Protein AF-A0AA35RAI1-F1 (afdb_monomer_lite)

pLDDT: mean 86.88, std 13.5, range [44.34, 98.38]

Sequence (184 aa):
MRGGDIWFAASELLKSGGTAEYREYQLNEDLAAEDGLVCGGTMFFLIDPVYEPGEYLDFAKEIEDAYTGGSPVALASLIRGGSGSPATIGAKMFIRHDGSTVGSLGSPELDDSAMEEAFELMVHGKNKYVVTGSGAEYFVEAYTTPPQLVLCGGGHVSKSIAPLAKTLGFRVFVTDDRQEFAKR

Radius of gyration: 21.24 Å; chains: 1; bounding box: 58×36×56 Å

Secondary structure (DSSP, 8-state):
--THHHHHHHHHHHHHTPPPEEEEEE--HHHHHHHS-----EEEEEE----SGGGTHHHHHHHHHHHHTS--EEEEEEEEPPTT--PPTT-EEEEETTS-EEE-SSSHHHHHHHHHHHHHHHTTT-EEEEE-TTS-EEEEEEE-PPPEEEEE--SHHHHHHHHHHHHTT-EEEEE-SSTTTS--

Structure (mmCIF, N/CA/C/O backbone):
data_AF-A0AA35RAI1-F1
#
_entry.id   AF-A0AA35RAI1-F1
#
loop_
_atom_site.group_PDB
_atom_site.id
_atom_site.type_symbol
_atom_site.label_atom_id
_atom_site.label_alt_id
_atom_site.label_comp_id
_atom_site.label_asym_id
_atom_site.label_entity_id
_atom_site.label_seq_id
_atom_site.pdbx_PDB_ins_code
_atom_site.Cartn_x
_atom_site.Cartn_y
_atom_site.Cartn_z
_atom_site.occupancy
_atom_site.B_iso_or_equiv
_atom_site.auth_seq_id
_atom_site.auth_comp_id
_atom_site.auth_asym_id
_atom_site.auth_atom_id
_atom_site.pdbx_PDB_model_num
ATOM 1 N N . MET A 1 1 ? 25.353 9.060 9.085 1.00 48.47 1 MET A N 1
ATOM 2 C CA . MET A 1 1 ? 24.428 9.261 7.947 1.00 48.47 1 MET A CA 1
ATOM 3 C C . MET A 1 1 ? 23.850 10.670 8.016 1.00 48.47 1 MET A C 1
ATOM 5 O O . MET A 1 1 ? 23.022 10.937 8.877 1.00 48.47 1 MET A O 1
ATOM 9 N N . ARG A 1 2 ? 24.196 11.583 7.098 1.00 47.22 2 ARG A N 1
ATOM 10 C CA . ARG A 1 2 ? 23.321 12.752 6.914 1.00 47.22 2 ARG A CA 1
ATOM 11 C C . ARG A 1 2 ? 22.125 12.248 6.112 1.00 47.22 2 ARG A C 1
ATOM 13 O O . ARG A 1 2 ? 22.329 11.748 5.013 1.00 47.22 2 ARG A O 1
ATOM 20 N N . GLY A 1 3 ? 20.891 12.433 6.577 1.00 53.22 3 GLY A N 1
ATOM 21 C CA . GLY A 1 3 ? 19.685 12.225 5.751 1.00 53.22 3 GLY A CA 1
ATOM 22 C C . GLY A 1 3 ? 19.681 13.002 4.414 1.00 53.22 3 GLY A C 1
ATOM 23 O O . GLY A 1 3 ? 18.763 12.856 3.616 1.00 53.22 3 GLY A O 1
ATOM 24 N N . GLY A 1 4 ? 20.719 13.805 4.149 1.00 62.66 4 GLY A N 1
ATOM 25 C CA . GLY A 1 4 ? 20.958 14.531 2.912 1.00 62.66 4 GLY A CA 1
ATOM 26 C C . GLY A 1 4 ? 21.248 13.678 1.674 1.00 62.66 4 GLY A C 1
ATOM 27 O O . GLY A 1 4 ? 20.937 14.161 0.597 1.00 62.66 4 GLY A O 1
ATOM 28 N N . ASP A 1 5 ? 21.771 12.448 1.766 1.00 78.38 5 ASP A N 1
ATOM 29 C CA . ASP A 1 5 ? 22.158 11.692 0.551 1.00 78.38 5 ASP A CA 1
ATOM 30 C C . ASP A 1 5 ? 20.953 11.158 -0.239 1.00 78.38 5 ASP A C 1
ATOM 32 O O . ASP A 1 5 ? 20.896 11.307 -1.460 1.00 78.38 5 ASP A O 1
ATOM 36 N N . ILE A 1 6 ? 19.953 10.592 0.446 1.00 85.44 6 ILE A N 1
ATOM 37 C CA . ILE A 1 6 ? 18.698 10.161 -0.196 1.00 85.44 6 ILE A CA 1
ATOM 38 C C . ILE A 1 6 ? 17.902 11.376 -0.670 1.00 85.44 6 ILE A C 1
ATOM 40 O O . ILE A 1 6 ? 17.386 11.381 -1.785 1.00 85.44 6 ILE A O 1
ATOM 44 N N . TRP A 1 7 ? 17.855 12.439 0.141 1.00 86.06 7 TRP A N 1
ATOM 45 C CA . TRP A 1 7 ? 17.234 13.702 -0.254 1.00 86.06 7 TRP A CA 1
ATOM 46 C C . TRP A 1 7 ? 17.884 14.296 -1.508 1.00 86.06 7 TRP A C 1
ATOM 48 O O . TRP A 1 7 ? 17.183 14.768 -2.402 1.00 86.06 7 TRP A O 1
ATOM 58 N N . PHE A 1 8 ? 19.215 14.266 -1.594 1.00 87.56 8 PHE A N 1
ATOM 59 C CA . PHE A 1 8 ? 19.963 14.739 -2.752 1.00 87.56 8 PHE A CA 1
ATOM 60 C C . PHE A 1 8 ? 19.666 13.882 -3.981 1.00 87.56 8 PHE A C 1
ATOM 62 O O . PHE A 1 8 ? 19.342 14.436 -5.026 1.00 87.56 8 PHE A O 1
ATOM 69 N N . ALA A 1 9 ? 19.687 12.553 -3.843 1.00 87.81 9 ALA A N 1
ATOM 70 C CA . ALA A 1 9 ? 19.329 11.636 -4.922 1.00 87.81 9 ALA A CA 1
ATOM 71 C C . ALA A 1 9 ? 17.908 11.896 -5.448 1.00 87.81 9 ALA A C 1
ATOM 73 O O . ALA A 1 9 ? 17.730 12.087 -6.647 1.00 87.81 9 ALA A O 1
ATOM 74 N N . ALA A 1 10 ? 16.919 11.999 -4.556 1.00 91.50 10 ALA A N 1
ATOM 75 C CA . ALA A 1 10 ? 15.540 12.312 -4.925 1.00 91.50 10 ALA A CA 1
ATOM 76 C C . ALA A 1 10 ? 15.411 13.703 -5.572 1.00 91.50 10 ALA A C 1
ATOM 78 O O . ALA A 1 10 ? 14.728 13.860 -6.582 1.00 91.50 10 ALA A O 1
ATOM 79 N N . SER A 1 11 ? 16.105 14.711 -5.036 1.00 91.69 11 SER A N 1
ATOM 80 C CA . SER A 1 11 ? 16.093 16.075 -5.577 1.00 91.69 11 SER A CA 1
ATOM 81 C C . SER A 1 11 ? 16.711 16.155 -6.973 1.00 91.69 11 SER A C 1
ATOM 83 O O . SER A 1 11 ? 16.189 16.856 -7.836 1.00 91.69 11 SER A O 1
ATOM 85 N N . GLU A 1 12 ? 17.827 15.468 -7.207 1.00 91.81 12 GLU A N 1
ATOM 86 C CA . GLU A 1 12 ? 18.471 15.416 -8.521 1.00 91.81 12 GLU A CA 1
ATOM 87 C C . GLU A 1 12 ? 17.622 14.641 -9.532 1.00 91.81 12 GLU A C 1
ATOM 89 O O . GLU A 1 12 ? 17.508 15.070 -10.681 1.00 91.81 12 GLU A O 1
ATOM 94 N N . LEU A 1 13 ? 16.951 13.564 -9.109 1.00 92.06 13 LEU A N 1
ATOM 95 C CA . LEU A 1 13 ? 16.020 12.820 -9.959 1.00 92.06 13 LEU A CA 1
ATOM 96 C C . LEU A 1 13 ? 14.849 13.705 -10.416 1.00 92.06 13 LEU A C 1
ATOM 98 O O . LEU A 1 13 ? 14.536 13.773 -11.606 1.00 92.06 13 LEU A O 1
ATOM 102 N N . LEU A 1 14 ? 14.267 14.475 -9.491 1.00 92.38 14 LEU A N 1
ATOM 103 C CA . LEU A 1 14 ? 13.208 15.437 -9.808 1.00 92.38 14 LEU A CA 1
ATOM 104 C C . LEU A 1 14 ? 13.685 16.537 -10.769 1.00 92.38 14 LEU A C 1
ATOM 106 O O . LEU A 1 14 ? 12.972 16.874 -11.708 1.00 92.38 14 LEU A O 1
ATOM 110 N N . LYS A 1 15 ? 14.891 17.087 -10.579 1.00 92.31 15 LYS A N 1
ATOM 111 C CA . LYS A 1 15 ? 15.432 18.139 -11.465 1.00 92.31 15 LYS A CA 1
ATOM 112 C C . LYS A 1 15 ? 15.790 17.632 -12.858 1.00 92.31 15 LYS A C 1
ATOM 114 O O . LYS A 1 15 ? 15.670 18.382 -13.822 1.00 92.31 15 LYS A O 1
ATOM 119 N N . SER A 1 16 ? 16.301 16.408 -12.950 1.00 92.50 16 SER A N 1
ATOM 120 C CA . SER A 1 16 ? 16.774 15.828 -14.210 1.00 92.50 16 SER A CA 1
ATOM 121 C C . SER A 1 16 ? 15.651 15.244 -15.067 1.00 92.50 16 SER A C 1
ATOM 123 O O . SER A 1 16 ? 15.870 15.029 -16.257 1.00 92.50 16 SER A O 1
ATOM 125 N N . GLY A 1 17 ? 14.464 15.010 -14.494 1.00 90.12 17 GLY A N 1
ATOM 126 C CA . GLY A 1 17 ? 13.382 14.306 -15.189 1.00 90.12 17 GLY A CA 1
ATOM 127 C C . GLY A 1 17 ? 13.679 12.813 -15.374 1.00 90.12 17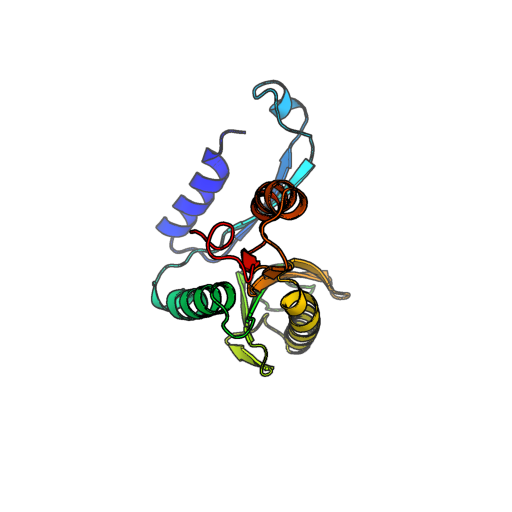 GLY A C 1
ATOM 128 O O . GLY A 1 17 ? 13.282 12.234 -16.383 1.00 90.12 17 GLY A O 1
ATOM 129 N N . GLY A 1 18 ? 14.460 12.223 -14.461 1.00 89.38 18 GLY A N 1
ATOM 130 C CA . GLY A 1 18 ? 14.829 10.809 -14.491 1.00 89.38 18 GLY A CA 1
ATOM 131 C C . GLY A 1 18 ? 13.661 9.852 -14.224 1.00 89.38 18 GLY A C 1
ATOM 132 O O . GLY A 1 18 ? 12.566 10.241 -13.841 1.00 89.38 18 GLY A O 1
ATOM 133 N N . THR A 1 19 ? 13.894 8.558 -14.416 1.00 89.94 19 THR A N 1
ATOM 134 C CA . THR A 1 19 ? 12.932 7.504 -14.050 1.00 89.94 19 THR A CA 1
ATOM 135 C C . THR A 1 19 ? 13.240 6.953 -12.663 1.00 89.94 19 THR A C 1
ATOM 137 O O . THR A 1 19 ? 14.312 7.216 -12.128 1.00 89.94 19 THR A O 1
ATOM 140 N N . ALA A 1 20 ? 12.339 6.155 -12.089 1.00 91.81 20 ALA A N 1
ATOM 141 C CA . ALA A 1 20 ? 12.564 5.544 -10.784 1.00 91.81 20 ALA A CA 1
ATOM 142 C C . ALA A 1 20 ? 13.906 4.790 -10.698 1.00 91.81 20 ALA A C 1
ATOM 144 O O . ALA A 1 20 ? 14.324 4.095 -11.630 1.00 91.81 20 ALA A O 1
ATOM 145 N N . GLU A 1 21 ? 14.567 4.914 -9.550 1.00 90.62 21 GLU A N 1
ATOM 146 C CA . GLU A 1 21 ? 15.861 4.296 -9.268 1.00 90.62 21 GLU A CA 1
ATOM 147 C C . GLU A 1 21 ? 15.791 3.451 -7.999 1.00 90.62 21 GLU A C 1
ATOM 149 O O . GLU A 1 21 ? 15.213 3.851 -6.989 1.00 90.62 21 GLU A O 1
ATOM 154 N N . TYR A 1 22 ? 16.462 2.303 -8.024 1.00 88.25 22 TYR A N 1
ATOM 155 C CA . TYR A 1 22 ? 16.696 1.489 -6.840 1.00 88.25 22 TYR A CA 1
ATOM 156 C C . TYR A 1 22 ? 18.129 1.670 -6.340 1.00 88.25 22 TYR A C 1
ATOM 158 O O . TYR A 1 22 ? 19.078 1.606 -7.125 1.00 88.25 22 TYR A O 1
ATOM 166 N N . ARG A 1 23 ? 18.301 1.853 -5.028 1.00 86.00 23 ARG A N 1
ATOM 167 C CA . ARG A 1 23 ? 19.612 2.002 -4.391 1.00 86.00 23 ARG A CA 1
ATOM 168 C C . ARG A 1 23 ? 19.742 1.148 -3.137 1.00 86.00 23 ARG A C 1
ATOM 170 O O . ARG A 1 23 ? 18.906 1.205 -2.236 1.00 86.00 23 ARG A O 1
ATOM 177 N N . GLU A 1 24 ? 20.842 0.410 -3.067 1.00 81.56 24 GLU A N 1
ATOM 178 C CA . GLU A 1 24 ? 21.280 -0.320 -1.879 1.00 81.56 24 GLU A CA 1
ATOM 179 C C . GLU A 1 24 ? 22.283 0.528 -1.092 1.00 81.56 24 GLU A C 1
ATOM 181 O O . GLU A 1 24 ? 23.218 1.090 -1.664 1.00 81.56 24 GLU A O 1
ATOM 186 N N . TYR A 1 25 ? 22.105 0.599 0.226 1.00 74.88 25 TYR A N 1
ATOM 187 C CA . TYR A 1 25 ? 23.012 1.293 1.131 1.00 74.88 25 TYR A CA 1
ATOM 188 C C . TYR A 1 25 ? 23.401 0.387 2.292 1.00 74.88 25 TYR A C 1
ATOM 190 O O . TYR A 1 25 ? 22.560 0.002 3.102 1.00 74.88 25 TYR A O 1
ATOM 198 N N . GLN A 1 26 ? 24.694 0.095 2.403 1.00 67.81 26 GLN A N 1
ATOM 199 C CA . GLN A 1 26 ? 25.260 -0.642 3.530 1.00 67.81 26 GLN A CA 1
ATOM 200 C C . GLN A 1 26 ? 25.718 0.342 4.608 1.00 67.81 26 GLN A C 1
ATOM 202 O O . GLN A 1 26 ? 26.573 1.199 4.369 1.00 67.81 26 GLN A O 1
ATOM 207 N N . LEU A 1 27 ? 25.130 0.243 5.800 1.00 65.00 27 LEU A N 1
ATOM 208 C CA . LEU A 1 27 ? 25.551 1.016 6.965 1.00 65.00 27 LEU A CA 1
ATOM 209 C C . LEU A 1 27 ? 26.749 0.306 7.610 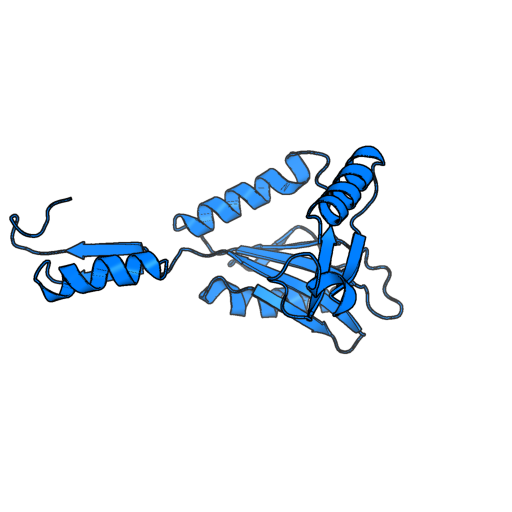1.00 65.00 27 LEU A C 1
ATOM 211 O O . LEU A 1 27 ? 26.580 -0.519 8.507 1.00 65.00 27 LEU A O 1
ATOM 215 N N . ASN A 1 28 ? 27.954 0.597 7.119 1.00 57.19 28 ASN A N 1
ATOM 216 C CA . ASN A 1 28 ? 29.199 0.048 7.669 1.00 57.19 28 ASN A CA 1
ATOM 217 C C . ASN A 1 28 ? 29.564 0.711 9.014 1.00 57.19 28 ASN A C 1
ATOM 219 O O . ASN A 1 28 ? 29.221 1.869 9.255 1.00 57.19 28 ASN A O 1
ATOM 223 N N . GLU A 1 29 ? 30.293 -0.008 9.876 1.00 53.38 29 GLU A N 1
ATOM 224 C CA . GLU A 1 29 ? 30.663 0.424 11.240 1.00 53.38 29 GLU A CA 1
ATOM 225 C C . GLU A 1 29 ? 31.422 1.766 11.289 1.00 53.38 29 GLU A C 1
ATOM 227 O O . GLU A 1 29 ? 31.227 2.543 12.224 1.00 53.38 29 GLU A O 1
ATOM 232 N N . ASP A 1 30 ? 32.188 2.108 10.247 1.00 54.69 30 ASP A N 1
ATOM 233 C CA . ASP A 1 30 ? 32.905 3.391 10.152 1.00 54.69 30 ASP A CA 1
ATOM 234 C C . ASP A 1 30 ? 31.962 4.615 10.087 1.00 54.69 30 ASP A C 1
ATOM 236 O O . ASP A 1 30 ? 32.340 5.714 10.484 1.00 54.69 30 ASP A O 1
ATOM 240 N N . LEU A 1 31 ? 30.706 4.436 9.648 1.00 49.25 31 LEU A N 1
ATOM 241 C CA . LEU A 1 31 ? 29.652 5.467 9.659 1.00 49.25 31 LEU A CA 1
ATOM 242 C C . LEU A 1 31 ? 28.868 5.516 10.982 1.00 49.25 31 LEU A C 1
ATOM 244 O O . LEU A 1 31 ? 28.179 6.503 11.248 1.00 49.25 31 LEU A O 1
ATOM 248 N N . ALA A 1 32 ? 28.941 4.462 11.800 1.00 48.00 32 ALA A N 1
ATOM 249 C CA . ALA A 1 32 ? 28.231 4.353 13.076 1.00 48.00 32 ALA A CA 1
ATOM 250 C C . ALA A 1 32 ? 28.953 5.094 14.217 1.00 48.00 32 ALA A C 1
ATOM 252 O O . ALA A 1 32 ? 28.314 5.502 15.189 1.00 48.00 32 ALA A O 1
ATOM 253 N N . ALA A 1 33 ? 30.266 5.308 14.080 1.00 48.31 33 ALA A N 1
ATOM 254 C CA . ALA A 1 33 ? 31.103 5.949 15.091 1.00 48.31 33 ALA A CA 1
ATOM 255 C C . ALA A 1 33 ? 30.875 7.470 15.236 1.00 48.31 33 ALA A C 1
ATOM 257 O O . ALA A 1 33 ? 31.146 8.011 16.306 1.00 48.31 33 ALA A O 1
ATOM 258 N N . GLU A 1 34 ? 30.355 8.157 14.209 1.00 52.78 34 GLU A N 1
ATOM 259 C CA . GLU A 1 34 ? 30.128 9.615 14.255 1.00 52.78 34 GLU A CA 1
ATOM 260 C C . GLU A 1 34 ? 28.707 10.022 14.698 1.00 52.78 34 GLU A C 1
ATOM 262 O O . GLU A 1 34 ? 28.558 11.056 15.344 1.00 52.78 34 GLU A O 1
ATOM 267 N N . ASP A 1 35 ? 27.674 9.209 14.423 1.00 52.66 35 ASP A N 1
ATOM 268 C CA . ASP A 1 35 ? 26.259 9.550 14.699 1.00 52.66 35 ASP A CA 1
ATOM 269 C C . ASP A 1 35 ? 25.619 8.749 15.855 1.00 52.66 35 ASP A C 1
ATOM 271 O O . ASP A 1 35 ? 24.446 8.938 16.179 1.00 52.66 35 ASP A O 1
ATOM 275 N N . GLY A 1 36 ? 26.371 7.849 16.499 1.00 44.34 36 GLY A N 1
ATOM 276 C CA . GLY A 1 36 ? 26.041 7.248 17.801 1.00 44.34 36 GLY A CA 1
ATOM 277 C C . GLY A 1 36 ? 24.784 6.367 17.899 1.00 44.34 36 GLY A C 1
ATOM 278 O O . GLY A 1 36 ? 24.501 5.879 18.991 1.00 44.34 36 GLY A O 1
ATOM 279 N N . LEU A 1 37 ? 2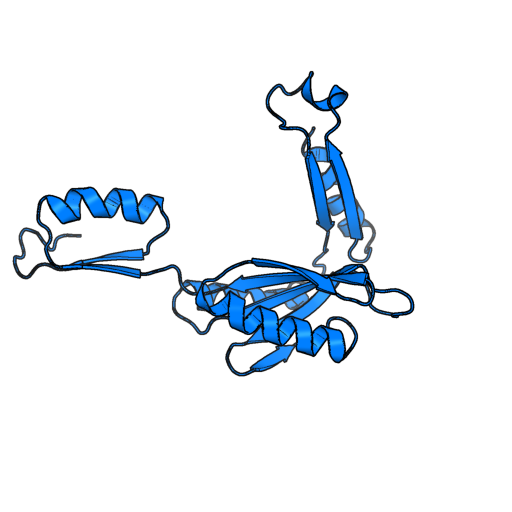4.013 6.158 16.822 1.00 48.41 37 LEU A N 1
ATOM 280 C CA . LEU A 1 37 ? 22.684 5.519 16.898 1.00 48.41 37 LEU A CA 1
ATOM 281 C C . LEU A 1 37 ? 22.305 4.618 15.710 1.00 48.41 37 LEU A C 1
ATOM 283 O O . LEU A 1 37 ? 21.130 4.299 15.536 1.00 48.41 37 LEU A O 1
ATOM 287 N N . VAL A 1 38 ? 23.253 4.176 14.886 1.00 52.12 38 VAL A N 1
ATOM 288 C CA . VAL A 1 38 ? 22.917 3.351 13.715 1.00 52.12 38 VAL A CA 1
ATOM 289 C C . VAL A 1 38 ? 23.246 1.886 13.994 1.00 52.12 38 VAL A C 1
ATOM 291 O O . VAL A 1 38 ? 24.417 1.524 14.084 1.00 52.12 38 VAL A O 1
ATOM 294 N N . CYS A 1 39 ? 22.227 1.027 14.134 1.00 53.22 39 CYS A N 1
ATOM 295 C CA . CYS A 1 39 ? 22.459 -0.415 14.088 1.00 53.22 39 CYS A CA 1
ATOM 296 C C . CYS A 1 39 ? 22.899 -0.784 12.662 1.00 53.22 39 CYS A C 1
ATOM 298 O O . CYS A 1 39 ? 22.185 -0.494 11.702 1.00 53.22 39 CYS A O 1
ATOM 300 N N . GLY A 1 40 ? 24.094 -1.362 12.515 1.00 56.12 40 GLY A N 1
ATOM 301 C CA . GLY A 1 40 ? 24.630 -1.783 11.220 1.00 56.12 40 GLY A CA 1
ATOM 302 C C . GLY A 1 40 ? 23.640 -2.684 10.479 1.00 56.12 40 GLY A C 1
ATOM 303 O O . GLY A 1 40 ? 23.142 -3.664 11.033 1.00 56.12 40 GLY A O 1
ATOM 304 N N . GLY A 1 41 ? 23.320 -2.322 9.241 1.00 70.38 41 GLY A N 1
ATOM 305 C CA . GLY A 1 41 ? 22.344 -3.013 8.407 1.00 70.38 41 GLY A CA 1
ATOM 306 C C . GLY A 1 41 ? 22.347 -2.475 6.979 1.00 70.38 41 GLY A C 1
ATOM 307 O O . GLY A 1 41 ? 22.843 -1.379 6.715 1.00 70.38 41 GLY A O 1
ATOM 308 N N . THR A 1 42 ? 21.798 -3.250 6.050 1.00 74.75 42 THR A N 1
ATOM 309 C CA . THR A 1 42 ? 21.594 -2.809 4.667 1.00 74.75 42 THR A CA 1
ATOM 310 C C . THR A 1 42 ? 20.187 -2.250 4.527 1.00 74.75 42 THR A C 1
ATOM 312 O O . THR A 1 42 ? 19.213 -2.914 4.881 1.00 74.75 42 THR A O 1
ATOM 315 N N . MET A 1 43 ? 20.077 -1.030 4.014 1.00 81.44 43 MET A N 1
ATOM 316 C CA . MET A 1 43 ? 18.807 -0.419 3.640 1.00 81.44 43 MET A CA 1
ATOM 317 C C . MET A 1 43 ? 18.671 -0.394 2.124 1.00 81.44 43 MET A C 1
ATOM 319 O O . MET A 1 43 ? 19.645 -0.198 1.397 1.00 81.44 43 MET A O 1
ATOM 323 N N . PHE A 1 44 ? 17.438 -0.540 1.662 1.00 84.31 44 PHE A N 1
ATOM 324 C CA . PHE A 1 44 ? 17.097 -0.528 0.251 1.00 84.31 44 PHE A CA 1
ATOM 325 C C . PHE A 1 44 ? 16.072 0.570 0.004 1.00 84.31 44 PHE A C 1
ATOM 327 O O . PHE A 1 44 ? 15.064 0.646 0.705 1.00 84.31 44 PHE A O 1
ATOM 334 N N . PHE A 1 45 ? 16.337 1.421 -0.980 1.00 89.06 45 PHE A N 1
ATOM 335 C CA . PHE A 1 45 ? 15.482 2.548 -1.322 1.00 89.06 45 PHE A CA 1
ATOM 336 C C . PHE A 1 45 ? 15.036 2.423 -2.770 1.00 89.06 45 PHE A C 1
ATOM 338 O O . PHE A 1 45 ? 15.871 2.375 -3.671 1.00 89.06 45 PHE A O 1
ATOM 345 N N . LEU A 1 46 ? 13.724 2.416 -2.985 1.00 91.50 46 LEU A N 1
ATOM 346 C CA . LEU A 1 46 ? 13.143 2.788 -4.266 1.00 91.50 46 LEU A CA 1
ATOM 347 C C . LEU A 1 46 ? 12.857 4.290 -4.216 1.00 91.50 46 LEU A C 1
ATOM 349 O O . LEU A 1 46 ? 12.112 4.752 -3.353 1.00 91.50 46 LEU A O 1
ATOM 353 N N . ILE A 1 47 ? 13.475 5.047 -5.115 1.00 92.88 47 ILE A N 1
ATOM 354 C CA . ILE A 1 47 ? 13.230 6.476 -5.292 1.00 92.88 47 ILE A CA 1
ATOM 355 C C . ILE A 1 47 ? 12.384 6.617 -6.547 1.00 92.88 47 ILE A C 1
ATOM 357 O O . ILE A 1 47 ? 12.870 6.384 -7.651 1.00 92.88 47 ILE A O 1
ATOM 361 N N . ASP A 1 48 ? 11.121 6.979 -6.357 1.00 91.88 48 ASP A N 1
ATOM 362 C CA . ASP A 1 48 ? 10.124 7.022 -7.420 1.00 91.88 48 ASP A CA 1
ATOM 363 C C . ASP A 1 48 ? 9.556 8.445 -7.560 1.00 91.88 48 ASP A C 1
ATOM 365 O O . ASP A 1 48 ? 8.872 8.920 -6.644 1.00 91.88 48 ASP A O 1
ATOM 369 N N . PRO A 1 49 ? 9.915 9.183 -8.626 1.00 91.56 49 PRO A N 1
ATOM 370 C CA . PRO A 1 49 ? 9.511 10.569 -8.793 1.00 91.56 49 PRO A CA 1
ATOM 371 C C . PRO A 1 49 ? 8.070 10.666 -9.307 1.00 91.56 49 PRO A C 1
ATOM 373 O O . PRO A 1 49 ? 7.689 9.999 -10.262 1.00 91.56 49 PRO A O 1
ATOM 376 N N . VAL A 1 50 ? 7.287 11.568 -8.713 1.00 90.88 50 VAL A N 1
ATOM 377 C CA . VAL A 1 50 ? 5.968 11.966 -9.227 1.00 90.88 50 VAL A CA 1
ATOM 378 C C . VAL A 1 50 ? 6.125 13.339 -9.869 1.00 90.88 50 VAL A C 1
ATOM 380 O O . VAL A 1 50 ? 6.432 14.308 -9.167 1.00 90.88 50 VAL A O 1
ATOM 383 N N . TYR A 1 51 ? 5.957 13.425 -11.189 1.00 90.12 51 TYR A N 1
ATOM 384 C CA . TYR A 1 51 ? 6.156 14.668 -11.939 1.00 90.12 51 TYR A CA 1
ATOM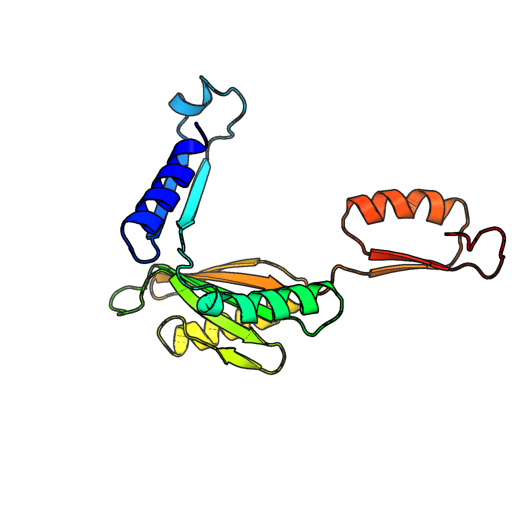 385 C C . TYR A 1 51 ? 4.858 15.446 -12.084 1.00 90.12 51 TYR A C 1
ATOM 387 O O . TYR A 1 51 ? 4.839 16.662 -11.891 1.00 90.12 51 TYR A O 1
ATOM 395 N N . GLU A 1 52 ? 3.769 14.739 -12.364 1.00 89.19 52 GLU A N 1
ATOM 396 C CA . GLU A 1 52 ? 2.449 15.322 -12.518 1.00 89.19 52 GLU A CA 1
ATOM 397 C C . GLU A 1 52 ? 1.522 14.799 -11.417 1.00 89.19 52 GLU A C 1
ATOM 399 O O . GLU A 1 52 ? 1.417 13.588 -11.215 1.00 89.19 52 GLU A O 1
ATOM 404 N N . PRO A 1 53 ? 0.775 15.670 -10.713 1.00 84.50 53 PRO A N 1
ATOM 405 C CA . PRO A 1 53 ? -0.115 15.224 -9.643 1.00 84.50 53 PRO A CA 1
ATOM 406 C C . PRO A 1 53 ? -1.104 14.139 -10.095 1.00 84.50 53 PRO A C 1
ATOM 408 O O . PRO A 1 53 ? -1.412 13.225 -9.334 1.00 84.50 53 PRO A O 1
ATOM 411 N N . GLY A 1 54 ? -1.574 14.206 -11.345 1.00 83.88 54 GLY A N 1
ATOM 412 C CA . GLY A 1 54 ? -2.503 13.226 -11.915 1.00 83.88 54 GLY A CA 1
ATOM 413 C C . GLY A 1 54 ? -1.974 11.787 -11.955 1.00 83.88 54 GLY A C 1
ATOM 414 O O . GLY A 1 54 ? -2.779 10.867 -11.999 1.00 83.88 54 GLY A O 1
ATOM 415 N N . GLU A 1 55 ? -0.658 11.574 -11.882 1.00 80.62 55 GLU A N 1
ATOM 416 C CA . GLU A 1 55 ? -0.047 10.236 -11.877 1.00 80.62 55 GLU A CA 1
ATOM 417 C C . GLU A 1 55 ? -0.315 9.467 -10.575 1.00 80.62 55 GLU A C 1
ATOM 419 O O . GLU A 1 55 ? -0.276 8.239 -10.563 1.00 80.62 55 GLU A O 1
ATOM 424 N N . TYR A 1 56 ? -0.590 10.182 -9.477 1.00 84.62 56 TYR A N 1
ATOM 425 C CA . TYR A 1 56 ? -0.707 9.588 -8.142 1.00 84.62 56 TYR A CA 1
ATOM 426 C C . TYR A 1 56 ? -1.964 10.012 -7.374 1.00 84.62 56 TYR A C 1
ATOM 428 O O . TYR A 1 56 ? -2.412 9.296 -6.479 1.00 84.62 56 TYR A O 1
ATOM 436 N N . LEU A 1 57 ? -2.558 11.164 -7.703 1.00 88.06 57 LEU A N 1
ATOM 437 C CA . LEU A 1 57 ? -3.675 11.738 -6.946 1.00 88.06 57 LEU A CA 1
ATOM 438 C C . LEU A 1 57 ? -4.885 10.807 -6.838 1.00 88.06 57 LEU A C 1
ATOM 440 O O . LEU A 1 57 ? -5.542 10.804 -5.798 1.00 88.06 57 LEU A O 1
ATOM 444 N N . ASP A 1 58 ? -5.193 10.037 -7.880 1.00 88.06 58 ASP A N 1
ATOM 445 C CA . ASP A 1 58 ? -6.341 9.128 -7.845 1.00 88.06 58 ASP A CA 1
ATOM 446 C C . ASP A 1 58 ? -6.082 7.937 -6.913 1.00 88.06 58 ASP A C 1
ATOM 448 O O . ASP A 1 58 ? -6.932 7.621 -6.082 1.00 88.06 58 ASP A O 1
ATOM 452 N N . PHE A 1 59 ? -4.870 7.370 -6.933 1.00 92.00 59 PHE A N 1
ATOM 453 C CA . PHE A 1 59 ? -4.468 6.339 -5.971 1.00 92.00 59 PHE A CA 1
ATOM 454 C C . PHE A 1 59 ? -4.465 6.880 -4.539 1.00 92.00 59 PHE A C 1
ATOM 456 O O . PHE A 1 59 ? -4.951 6.215 -3.630 1.00 92.00 59 PHE A O 1
ATOM 463 N N . ALA A 1 60 ? -3.973 8.105 -4.331 1.00 92.38 60 ALA A N 1
ATOM 464 C CA . ALA A 1 60 ? -3.926 8.732 -3.013 1.00 92.38 60 ALA A CA 1
ATOM 465 C C . ALA A 1 60 ? -5.320 8.890 -2.383 1.00 92.38 60 ALA A C 1
ATOM 467 O O . ALA A 1 60 ? -5.474 8.628 -1.191 1.00 92.38 60 ALA A O 1
ATOM 468 N N . LYS A 1 61 ? -6.333 9.272 -3.174 1.00 94.62 61 LYS A N 1
ATOM 469 C CA . LYS A 1 61 ? -7.725 9.371 -2.701 1.00 94.62 61 LYS A CA 1
ATOM 470 C C . LYS A 1 61 ? -8.275 8.015 -2.279 1.00 94.62 61 LYS A C 1
ATOM 472 O O . LYS A 1 61 ? -8.839 7.900 -1.201 1.00 94.62 61 LYS A O 1
ATOM 477 N N . GLU A 1 62 ? -8.074 6.983 -3.093 1.00 96.12 62 GLU A N 1
ATOM 478 C CA . GLU A 1 62 ? -8.554 5.636 -2.766 1.00 96.12 62 GLU A CA 1
ATOM 479 C C . GLU A 1 62 ? -7.839 5.045 -1.539 1.00 96.12 62 GLU A C 1
ATOM 481 O O . GLU A 1 62 ? -8.455 4.360 -0.723 1.00 96.12 62 GLU A O 1
ATOM 486 N N . ILE A 1 63 ? -6.551 5.354 -1.359 1.00 96.00 63 ILE A N 1
ATOM 487 C CA . ILE A 1 63 ? -5.792 4.999 -0.153 1.00 96.00 63 ILE A CA 1
ATOM 488 C C . ILE A 1 63 ? -6.355 5.726 1.082 1.00 96.00 63 ILE A C 1
ATOM 490 O O . ILE A 1 63 ? -6.524 5.111 2.137 1.00 96.00 63 ILE A O 1
ATOM 494 N N . GLU A 1 64 ? -6.673 7.019 0.972 1.00 95.50 64 GLU A N 1
ATOM 495 C CA . GLU A 1 64 ? -7.321 7.783 2.048 1.00 95.50 64 GLU A CA 1
ATOM 496 C C . GLU A 1 64 ? -8.703 7.205 2.397 1.00 95.50 64 GLU A C 1
ATOM 498 O O . GLU A 1 64 ? -9.025 7.008 3.576 1.00 95.50 64 GLU A O 1
ATOM 503 N N . ASP A 1 65 ? -9.493 6.850 1.383 1.00 95.81 65 ASP A N 1
ATOM 504 C CA . ASP A 1 65 ? -10.789 6.198 1.555 1.00 95.81 65 ASP A CA 1
ATOM 505 C C . ASP A 1 65 ? -10.634 4.865 2.300 1.00 95.81 65 ASP A C 1
ATOM 507 O O . ASP A 1 65 ? -11.337 4.626 3.286 1.00 95.81 65 ASP A O 1
ATOM 511 N N . ALA A 1 66 ? -9.664 4.024 1.925 1.00 95.75 66 ALA A N 1
ATOM 512 C CA . ALA A 1 66 ? -9.386 2.761 2.612 1.00 95.75 66 ALA A CA 1
ATOM 513 C C . ALA A 1 66 ? -9.097 2.964 4.112 1.00 95.75 66 ALA A C 1
ATOM 515 O O . ALA A 1 66 ? -9.625 2.230 4.956 1.00 95.75 66 ALA A O 1
ATOM 516 N N . TYR A 1 67 ? -8.336 4.000 4.482 1.00 93.38 67 TYR A N 1
ATOM 517 C CA . TYR A 1 67 ? -8.052 4.317 5.887 1.00 93.38 67 TYR A CA 1
ATOM 518 C C . TYR A 1 67 ? -9.274 4.797 6.679 1.00 93.38 67 TYR A C 1
ATOM 520 O O . TYR A 1 67 ? -9.322 4.638 7.905 1.00 93.38 67 TYR A O 1
ATOM 528 N N . THR A 1 68 ? -10.272 5.378 6.015 1.00 92.19 68 THR A N 1
ATOM 529 C CA . THR A 1 68 ? -11.454 5.951 6.677 1.00 92.19 68 THR A CA 1
ATOM 530 C C . THR A 1 68 ? -12.649 4.997 6.764 1.00 92.19 68 THR A C 1
ATOM 532 O O . THR A 1 68 ? -13.614 5.304 7.474 1.00 92.19 68 THR A O 1
ATOM 535 N N . GLY A 1 69 ? -12.561 3.807 6.163 1.00 90.12 69 GLY A N 1
ATOM 536 C CA . GLY A 1 69 ? -13.627 2.794 6.161 1.00 90.12 69 GLY A CA 1
ATOM 537 C C . GLY A 1 69 ? -14.018 2.285 4.773 1.00 90.12 69 GLY A C 1
ATOM 538 O O . GLY A 1 69 ? -14.963 1.506 4.665 1.00 90.12 69 GLY A O 1
ATOM 539 N N . GLY A 1 70 ? -13.354 2.767 3.722 1.00 94.31 70 GLY A N 1
ATOM 540 C CA . GLY A 1 70 ? -13.540 2.333 2.344 1.00 94.31 70 GLY A CA 1
ATOM 541 C C . GLY A 1 70 ? -13.000 0.929 2.074 1.00 94.31 70 GLY A C 1
ATOM 542 O O . GLY A 1 70 ? -12.474 0.248 2.956 1.00 94.31 70 GLY A O 1
ATOM 543 N N . SER A 1 71 ? -13.150 0.492 0.823 1.00 95.88 71 SER A N 1
ATOM 544 C CA . SER A 1 71 ? -12.619 -0.804 0.389 1.00 95.88 71 SER A CA 1
ATOM 545 C C . SER A 1 71 ? -11.088 -0.804 0.447 1.00 95.88 71 SER A C 1
ATOM 547 O O . SER A 1 71 ? -10.485 0.209 0.093 1.00 95.88 71 SER A O 1
ATOM 549 N N . PRO A 1 72 ? -10.446 -1.911 0.859 1.00 97.38 72 PRO A N 1
ATOM 550 C CA . PRO A 1 72 ? -8.996 -1.989 0.869 1.00 97.38 72 PRO A CA 1
ATOM 551 C C . PRO A 1 72 ? -8.430 -1.960 -0.554 1.00 97.38 72 PRO A C 1
ATOM 553 O O . PRO A 1 72 ? -9.058 -2.419 -1.514 1.00 97.38 72 PRO A O 1
ATOM 556 N N . VAL A 1 73 ? -7.221 -1.428 -0.666 1.00 98.19 73 VAL A N 1
ATOM 557 C CA . VAL A 1 73 ? -6.468 -1.306 -1.918 1.00 98.19 73 VAL A CA 1
ATOM 558 C C . VAL A 1 73 ? -5.008 -1.656 -1.668 1.00 98.19 73 VAL A C 1
ATOM 560 O O . VAL A 1 73 ? -4.556 -1.695 -0.525 1.00 98.19 73 VAL A O 1
ATOM 563 N N . ALA A 1 74 ? -4.255 -1.926 -2.724 1.00 98.38 74 ALA A N 1
ATOM 564 C CA . ALA A 1 74 ? -2.840 -2.223 -2.633 1.00 98.38 74 ALA A CA 1
ATOM 565 C C . ALA A 1 74 ? -2.090 -1.620 -3.814 1.00 98.38 74 ALA A C 1
ATOM 567 O O . ALA A 1 74 ? -2.624 -1.501 -4.916 1.00 98.38 74 ALA A O 1
ATOM 568 N N . LEU A 1 75 ? -0.836 -1.263 -3.577 1.00 97.50 75 LEU A N 1
ATOM 569 C CA . LEU A 1 75 ? 0.084 -0.785 -4.590 1.00 97.50 75 LEU A CA 1
ATOM 570 C C . LEU A 1 75 ? 1.281 -1.727 -4.638 1.00 97.50 75 LEU A C 1
ATOM 572 O O . LEU A 1 75 ? 2.033 -1.839 -3.671 1.00 97.50 75 LEU A O 1
ATOM 576 N N . ALA A 1 76 ? 1.461 -2.398 -5.769 1.00 97.44 76 ALA A N 1
ATOM 577 C CA . ALA A 1 76 ? 2.676 -3.133 -6.065 1.00 97.44 76 ALA A CA 1
ATOM 578 C C . ALA A 1 76 ? 3.622 -2.242 -6.879 1.00 97.44 76 ALA A C 1
ATOM 580 O O . ALA A 1 76 ? 3.197 -1.608 -7.844 1.00 97.44 76 ALA A O 1
ATOM 581 N N . SER A 1 77 ? 4.895 -2.187 -6.495 1.00 95.62 77 SER A N 1
ATOM 582 C CA . SER A 1 77 ? 5.950 -1.456 -7.203 1.00 95.62 77 SER A CA 1
ATOM 583 C C . SER A 1 77 ? 7.117 -2.386 -7.517 1.00 95.62 77 SER A C 1
ATOM 585 O O . SER A 1 77 ? 7.651 -3.049 -6.623 1.00 95.62 77 SER A O 1
ATOM 587 N N . LEU A 1 78 ? 7.535 -2.427 -8.780 1.00 95.12 78 LEU A N 1
ATOM 588 C CA . LEU A 1 78 ? 8.686 -3.210 -9.206 1.00 95.12 78 LEU A CA 1
ATOM 589 C C . LEU A 1 78 ? 9.977 -2.567 -8.692 1.00 95.12 78 LEU A C 1
ATOM 591 O O . LEU A 1 78 ? 10.290 -1.420 -9.015 1.00 95.12 78 LEU A O 1
ATOM 595 N N . ILE A 1 79 ? 10.747 -3.331 -7.926 1.00 93.06 79 ILE A N 1
ATOM 596 C CA . ILE A 1 79 ? 12.035 -2.908 -7.371 1.00 93.06 79 ILE A CA 1
ATOM 597 C C . ILE A 1 79 ? 13.168 -3.255 -8.338 1.00 93.06 79 ILE A C 1
ATOM 599 O O . ILE A 1 79 ? 14.058 -2.442 -8.589 1.00 93.06 79 ILE A O 1
ATOM 603 N N . ARG A 1 80 ? 13.120 -4.462 -8.910 1.00 89.00 80 ARG A N 1
ATOM 604 C CA . ARG A 1 80 ? 14.114 -4.964 -9.859 1.00 89.00 80 ARG A CA 1
ATOM 605 C C . ARG A 1 80 ? 13.466 -5.947 -10.831 1.00 89.00 80 ARG A C 1
ATOM 607 O O . ARG A 1 80 ? 12.755 -6.859 -10.421 1.00 89.00 80 ARG A O 1
ATOM 614 N N . GLY A 1 81 ? 13.739 -5.784 -12.124 1.00 85.06 81 GLY A N 1
ATOM 615 C CA . GLY A 1 81 ? 13.327 -6.751 -13.144 1.00 85.06 81 GLY A CA 1
ATOM 616 C C . GLY A 1 81 ? 14.127 -8.056 -13.061 1.00 85.06 81 GLY A C 1
ATOM 617 O O . GLY A 1 81 ? 15.319 -8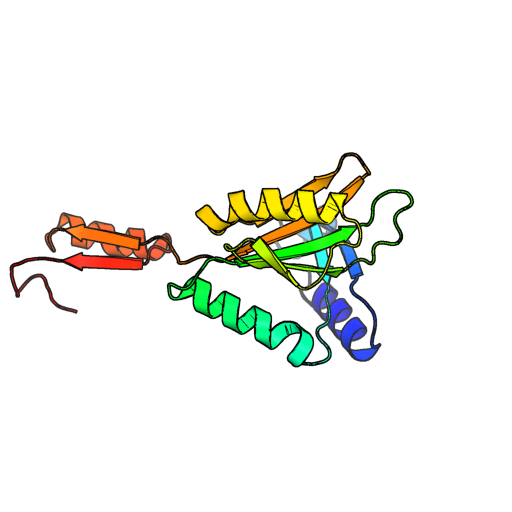.043 -12.755 1.00 85.06 81 GLY A O 1
ATOM 618 N N . GLY A 1 82 ? 13.477 -9.184 -13.351 1.00 78.12 82 GLY A N 1
ATOM 619 C CA . GLY A 1 82 ? 14.132 -10.494 -13.435 1.00 78.12 82 GLY A CA 1
ATOM 620 C C . GLY A 1 82 ? 15.004 -10.643 -14.685 1.00 78.12 82 GLY A C 1
ATOM 621 O O . GLY A 1 82 ? 14.943 -9.836 -15.618 1.00 78.12 82 GLY A O 1
ATOM 622 N N . SER A 1 83 ? 15.812 -11.705 -14.735 1.00 68.00 83 SER A N 1
ATOM 623 C CA . SER A 1 83 ? 16.723 -11.951 -15.859 1.00 68.00 83 SER A CA 1
ATOM 624 C C . SER A 1 83 ? 15.964 -12.076 -17.188 1.00 68.00 83 SER A C 1
ATOM 626 O O . SER A 1 83 ? 15.179 -13.004 -17.365 1.00 68.00 83 SER A O 1
ATOM 628 N N . GLY A 1 84 ? 16.223 -11.161 -18.129 1.00 63.72 84 GLY A N 1
ATOM 629 C CA . GLY A 1 84 ? 15.626 -11.181 -19.471 1.00 63.72 84 GLY A CA 1
ATOM 630 C C . GLY A 1 84 ? 14.244 -10.526 -19.594 1.00 63.72 84 GLY A C 1
ATOM 631 O O . GLY A 1 84 ? 13.645 -10.618 -20.663 1.00 63.72 84 GLY A O 1
ATOM 632 N N . SER A 1 85 ? 13.743 -9.858 -18.549 1.00 64.44 85 SER A N 1
ATOM 633 C CA . SER A 1 85 ? 12.485 -9.105 -18.608 1.00 64.44 85 SER A CA 1
ATOM 634 C C . SER A 1 85 ? 12.721 -7.638 -19.009 1.00 64.44 85 SER A C 1
ATOM 636 O O . SER A 1 85 ? 13.644 -7.015 -18.481 1.00 64.44 85 SER A O 1
ATOM 638 N N . PRO A 1 86 ? 11.895 -7.046 -19.897 1.00 65.31 86 PRO A N 1
ATOM 639 C CA . PRO A 1 86 ? 11.933 -5.615 -20.213 1.00 65.31 86 PRO A CA 1
ATOM 640 C C . PRO A 1 86 ? 11.299 -4.734 -19.117 1.00 65.31 86 PRO A C 1
ATOM 642 O O . PRO A 1 86 ? 11.089 -3.541 -19.335 1.00 65.31 86 PRO A O 1
ATOM 645 N N . ALA A 1 87 ? 10.943 -5.308 -17.963 1.00 73.12 87 ALA A N 1
ATOM 646 C CA . ALA A 1 87 ? 10.233 -4.607 -16.905 1.00 73.12 87 ALA A CA 1
ATOM 647 C C . ALA A 1 87 ? 11.044 -3.420 -16.349 1.00 73.12 87 ALA A C 1
ATOM 649 O O . ALA A 1 87 ? 12.226 -3.534 -16.020 1.00 73.12 87 ALA A O 1
ATOM 650 N N . THR A 1 88 ? 10.393 -2.259 -16.273 1.00 82.81 88 THR A N 1
ATOM 651 C CA . THR A 1 88 ? 11.008 -0.992 -15.859 1.00 82.81 88 THR A CA 1
ATOM 652 C C . THR A 1 88 ? 10.933 -0.849 -14.342 1.00 82.81 88 THR A C 1
ATOM 654 O O . THR A 1 88 ? 9.863 -1.013 -13.763 1.00 82.81 88 THR A O 1
ATOM 657 N N . ILE A 1 89 ? 12.057 -0.545 -13.687 1.00 90.62 89 ILE A N 1
ATOM 658 C CA . ILE A 1 89 ? 12.075 -0.223 -12.250 1.00 90.62 89 ILE A CA 1
ATOM 659 C C . ILE A 1 89 ? 11.072 0.904 -11.979 1.00 90.62 89 ILE A C 1
ATOM 661 O O . ILE A 1 89 ? 10.980 1.849 -12.760 1.00 90.62 89 ILE A O 1
ATOM 665 N N . GLY A 1 90 ? 10.304 0.782 -10.897 1.00 90.19 90 GLY A N 1
ATOM 666 C CA . GLY A 1 90 ? 9.223 1.711 -10.571 1.00 90.19 90 GLY A CA 1
ATOM 667 C C . GLY A 1 90 ? 7.932 1.481 -11.353 1.00 90.19 90 GLY A C 1
ATOM 668 O O . GLY A 1 90 ? 6.986 2.233 -11.159 1.00 90.19 90 GLY A O 1
ATOM 669 N N . ALA A 1 91 ? 7.835 0.446 -12.199 1.00 93.06 91 ALA A N 1
ATOM 670 C CA . ALA A 1 91 ? 6.544 0.021 -12.732 1.00 93.06 91 ALA A CA 1
ATOM 671 C C . ALA A 1 91 ? 5.580 -0.283 -11.575 1.00 93.06 91 ALA A C 1
ATOM 673 O O . ALA A 1 91 ? 5.954 -0.955 -10.609 1.00 93.06 91 ALA A O 1
ATOM 674 N N . LYS A 1 92 ? 4.353 0.236 -11.666 1.00 94.00 92 LYS A N 1
ATOM 675 C CA . LYS A 1 92 ? 3.348 0.138 -10.607 1.00 94.00 92 LYS A CA 1
ATOM 676 C C . LYS A 1 92 ? 2.110 -0.588 -11.085 1.00 94.00 92 LYS A C 1
ATOM 678 O O . LYS A 1 92 ? 1.659 -0.392 -12.213 1.00 94.00 92 LYS A O 1
ATOM 683 N N . MET A 1 93 ? 1.525 -1.347 -10.174 1.00 96.25 93 MET A N 1
ATOM 684 C CA . MET A 1 93 ? 0.217 -1.956 -10.331 1.00 96.25 93 MET A CA 1
ATOM 685 C C . MET A 1 93 ? -0.620 -1.629 -9.096 1.00 96.25 93 MET A C 1
ATOM 687 O O . MET A 1 93 ? -0.316 -2.063 -7.985 1.00 96.25 93 MET A O 1
ATOM 691 N N . PHE A 1 94 ? -1.659 -0.826 -9.290 1.00 97.75 94 PHE A N 1
ATOM 692 C CA . PHE A 1 94 ? -2.664 -0.537 -8.278 1.00 97.75 94 PHE A CA 1
ATOM 693 C C . PHE A 1 94 ? -3.757 -1.602 -8.347 1.00 97.75 94 PHE A C 1
ATOM 695 O O . PHE A 1 94 ? -4.268 -1.892 -9.429 1.00 97.75 94 PHE A O 1
ATOM 702 N N . ILE A 1 95 ? -4.100 -2.192 -7.208 1.00 98.38 95 ILE A N 1
ATOM 703 C CA . ILE A 1 95 ? -4.960 -3.371 -7.096 1.00 98.38 95 ILE A CA 1
ATOM 704 C C . ILE A 1 95 ? -6.083 -3.041 -6.116 1.00 98.38 95 ILE A C 1
ATOM 706 O O . ILE A 1 95 ? -5.830 -2.616 -4.987 1.00 98.38 95 ILE A O 1
ATOM 710 N N . ARG A 1 96 ? -7.331 -3.243 -6.534 1.00 97.81 96 ARG A N 1
ATOM 711 C CA . ARG A 1 96 ? -8.521 -3.031 -5.701 1.00 97.81 96 ARG A CA 1
ATOM 712 C C . ARG A 1 96 ? -9.078 -4.359 -5.204 1.00 97.81 96 ARG A C 1
ATOM 714 O O . ARG A 1 96 ? -8.898 -5.394 -5.841 1.00 97.81 96 ARG A O 1
ATOM 721 N N . HIS A 1 97 ? -9.811 -4.329 -4.090 1.00 96.12 97 HIS A N 1
ATOM 722 C CA . HIS A 1 97 ? -10.407 -5.541 -3.510 1.00 96.12 97 HIS A CA 1
ATOM 723 C C . HIS A 1 97 ? -11.391 -6.280 -4.443 1.00 96.12 97 HIS A C 1
ATOM 725 O O . HIS A 1 97 ? -11.661 -7.458 -4.232 1.00 96.12 97 HIS A O 1
ATOM 731 N N . ASP A 1 98 ? -11.960 -5.598 -5.442 1.00 96.00 98 ASP A N 1
ATOM 732 C CA . ASP A 1 98 ? -12.887 -6.193 -6.413 1.00 96.00 98 ASP A CA 1
ATOM 733 C C . ASP A 1 98 ? -12.157 -6.924 -7.553 1.00 96.00 98 ASP A C 1
ATOM 735 O O . ASP A 1 98 ? -12.791 -7.491 -8.443 1.00 96.00 98 ASP A O 1
ATOM 739 N N . GLY A 1 99 ? -10.822 -6.914 -7.519 1.00 95.62 99 GLY A N 1
ATOM 740 C CA . GLY A 1 99 ? -9.946 -7.497 -8.522 1.00 95.62 99 GLY A CA 1
ATOM 741 C C . GLY A 1 99 ? -9.661 -6.584 -9.713 1.00 95.62 99 GLY A C 1
ATOM 742 O O . GLY A 1 99 ? -8.925 -6.987 -10.609 1.00 95.62 99 GLY A O 1
ATOM 743 N N . SER A 1 100 ? -10.201 -5.363 -9.751 1.00 97.06 100 SER A N 1
ATOM 744 C CA . SER A 1 100 ? -9.827 -4.392 -10.778 1.00 97.06 100 SER A CA 1
ATOM 745 C C . SER A 1 100 ? -8.433 -3.817 -10.519 1.00 97.06 100 SER A C 1
ATOM 747 O O . SER A 1 100 ? -8.020 -3.605 -9.375 1.00 97.06 100 SER A O 1
ATOM 749 N N . THR A 1 101 ? -7.697 -3.554 -11.600 1.00 97.19 101 THR A N 1
ATOM 750 C CA . THR A 1 101 ? -6.294 -3.135 -11.537 1.00 97.19 101 THR A CA 1
ATOM 751 C C . THR A 1 101 ? -6.014 -1.958 -12.470 1.00 97.19 101 THR A C 1
ATOM 753 O O . THR A 1 101 ? -6.727 -1.729 -13.450 1.00 97.19 101 THR A O 1
ATOM 756 N N . VAL A 1 102 ? -4.991 -1.167 -12.144 1.00 96.06 102 VAL A N 1
ATOM 757 C CA . VAL A 1 102 ? -4.460 -0.087 -12.990 1.00 96.06 102 VAL A CA 1
ATOM 758 C C . VAL A 1 102 ? -2.940 -0.191 -13.010 1.00 96.06 102 VAL A C 1
ATOM 760 O O . VAL A 1 102 ? -2.313 -0.243 -11.956 1.00 96.06 102 VAL A O 1
ATOM 763 N N . GLY A 1 103 ? -2.347 -0.178 -14.202 1.00 94.19 103 GLY A N 1
ATOM 764 C CA . GLY A 1 103 ? -0.912 -0.405 -14.372 1.00 94.19 103 GLY A CA 1
ATOM 765 C C . GLY A 1 103 ? -0.552 -1.894 -14.410 1.00 94.19 103 GLY A C 1
ATOM 766 O O . GLY A 1 103 ? -1.426 -2.749 -14.525 1.00 94.19 103 GLY A O 1
ATOM 767 N N . SER A 1 104 ? 0.745 -2.183 -14.385 1.00 95.19 104 SER A N 1
ATOM 768 C CA . SER A 1 104 ? 1.324 -3.527 -14.491 1.00 95.19 104 SER A CA 1
ATOM 769 C C . SER A 1 104 ? 2.773 -3.481 -14.005 1.00 95.19 104 SER A C 1
ATOM 771 O O . SER A 1 104 ? 3.450 -2.462 -14.156 1.00 95.19 104 SER A O 1
ATOM 773 N N . LEU A 1 105 ? 3.267 -4.588 -13.456 1.00 94.50 105 LEU A N 1
ATOM 774 C CA . LEU A 1 105 ? 4.677 -4.809 -13.133 1.00 94.50 105 LEU A CA 1
ATOM 775 C C . LEU A 1 105 ? 5.511 -5.216 -14.359 1.00 94.50 105 LEU A C 1
ATOM 777 O O . LEU A 1 105 ? 6.733 -5.333 -14.263 1.00 94.50 105 LEU A O 1
ATOM 781 N N . GLY A 1 106 ? 4.875 -5.402 -15.518 1.00 92.25 106 GLY A N 1
ATOM 782 C CA . GLY A 1 106 ? 5.533 -5.612 -16.807 1.00 92.25 106 GLY A CA 1
ATOM 783 C C . GLY A 1 106 ? 5.443 -7.034 -17.362 1.00 92.25 106 GLY A C 1
ATOM 784 O O . GLY A 1 106 ? 5.905 -7.258 -18.481 1.00 92.25 106 GLY A O 1
ATOM 785 N N . SER A 1 107 ? 4.850 -7.988 -16.638 1.00 91.62 107 SER A N 1
ATOM 786 C CA . SER A 1 107 ? 4.478 -9.295 -17.195 1.00 91.62 107 SER A CA 1
ATOM 787 C C . SER A 1 107 ? 3.246 -9.878 -16.492 1.00 91.62 107 SER A C 1
ATOM 789 O O . SER A 1 107 ? 3.064 -9.617 -15.302 1.00 91.62 107 SER A O 1
ATOM 791 N N . PRO A 1 108 ? 2.428 -10.697 -17.184 1.00 92.88 108 PRO A N 1
ATOM 792 C CA . PRO A 1 108 ? 1.255 -11.329 -16.579 1.00 92.88 108 PRO A CA 1
ATOM 793 C C . PRO A 1 108 ? 1.591 -12.154 -15.334 1.00 92.88 108 PRO A C 1
ATOM 795 O O . PRO A 1 108 ? 0.873 -12.104 -14.348 1.00 92.88 108 PRO A O 1
ATOM 798 N N . GLU A 1 109 ? 2.723 -12.859 -15.339 1.00 92.88 109 GLU A N 1
ATOM 799 C CA . GLU A 1 109 ? 3.140 -13.692 -14.208 1.00 92.88 109 GLU A CA 1
ATOM 800 C C . GLU A 1 109 ? 3.468 -12.856 -12.962 1.00 92.88 109 GLU A C 1
ATOM 802 O O . GLU A 1 109 ? 3.209 -13.290 -11.840 1.00 92.88 109 GLU A O 1
ATOM 807 N N . LEU A 1 110 ? 4.046 -11.662 -13.145 1.00 94.56 110 LEU A N 1
ATOM 808 C CA . LEU A 1 110 ? 4.299 -10.729 -12.045 1.00 94.56 110 LEU A CA 1
ATOM 809 C C . LEU A 1 110 ? 3.006 -10.086 -11.552 1.00 94.56 110 LEU A C 1
ATOM 811 O O . LEU A 1 110 ? 2.842 -9.929 -10.345 1.00 94.56 110 LEU A O 1
ATOM 815 N N . ASP A 1 111 ? 2.105 -9.742 -12.468 1.00 96.31 111 ASP A N 1
ATOM 816 C CA . ASP A 1 111 ? 0.818 -9.130 -12.145 1.00 96.31 111 ASP A CA 1
ATOM 817 C C . ASP A 1 111 ? -0.069 -10.097 -11.346 1.00 96.31 111 ASP A C 1
ATOM 819 O O . ASP A 1 111 ? -0.606 -9.717 -10.305 1.00 96.31 111 ASP A O 1
ATOM 823 N N . ASP A 1 112 ? -0.143 -11.363 -11.766 1.00 96.38 112 ASP A N 1
ATOM 824 C CA . ASP A 1 112 ? -0.877 -12.421 -11.063 1.00 96.38 112 ASP A CA 1
ATOM 825 C C . ASP A 1 112 ? -0.286 -12.661 -9.664 1.00 96.38 112 ASP A C 1
ATOM 827 O O . ASP A 1 112 ? -1.003 -12.654 -8.662 1.00 96.38 112 ASP A O 1
ATOM 831 N N . SER A 1 113 ? 1.043 -12.780 -9.570 1.00 96.62 113 SER A N 1
ATOM 832 C CA . SER A 1 113 ? 1.752 -12.947 -8.294 1.00 96.62 113 SER A CA 1
ATOM 833 C C . SER A 1 113 ? 1.542 -11.749 -7.357 1.00 96.62 113 SER A C 1
ATOM 835 O O . SER A 1 113 ? 1.367 -11.911 -6.150 1.00 96.62 113 SER A O 1
ATOM 837 N N . ALA A 1 114 ? 1.552 -10.521 -7.880 1.00 97.62 114 ALA A N 1
ATOM 838 C CA . ALA A 1 114 ? 1.300 -9.322 -7.087 1.00 97.62 114 ALA A CA 1
ATOM 839 C C . ALA A 1 114 ? -0.157 -9.235 -6.622 1.00 97.62 114 ALA A C 1
ATOM 841 O O . ALA A 1 114 ? -0.409 -8.796 -5.501 1.00 97.62 114 ALA A O 1
ATOM 842 N N . MET A 1 115 ? -1.101 -9.678 -7.452 1.00 97.81 115 MET A N 1
ATOM 843 C CA . MET A 1 115 ? -2.519 -9.740 -7.121 1.00 97.81 115 MET A CA 1
ATOM 844 C C . MET A 1 115 ? -2.795 -10.726 -5.982 1.00 97.81 115 MET A C 1
ATOM 846 O O . MET A 1 115 ? -3.481 -10.364 -5.025 1.00 97.81 115 MET A O 1
ATOM 850 N N . GLU A 1 116 ? -2.226 -11.932 -6.035 1.00 97.44 116 GLU A N 1
ATOM 851 C CA . GLU A 1 116 ? -2.339 -12.928 -4.959 1.00 97.44 116 GLU A CA 1
ATOM 852 C C . GLU A 1 116 ? -1.821 -12.379 -3.621 1.00 97.44 116 GLU A C 1
ATOM 854 O O . GLU A 1 116 ? -2.525 -12.418 -2.608 1.00 97.44 116 GLU A O 1
ATOM 859 N N . GLU A 1 117 ? -0.624 -11.789 -3.633 1.00 98.12 117 GLU A N 1
ATOM 860 C CA . GLU A 1 117 ? -0.008 -11.185 -2.448 1.00 98.12 117 GLU A CA 1
ATOM 861 C C . GLU A 1 117 ? -0.825 -9.999 -1.919 1.00 98.12 117 GLU A C 1
ATOM 863 O O . GLU A 1 117 ? -1.032 -9.854 -0.713 1.00 98.12 117 GLU A O 1
ATOM 868 N N . ALA A 1 118 ? -1.345 -9.155 -2.811 1.00 98.12 118 ALA A N 1
ATOM 869 C CA . ALA A 1 118 ? -2.174 -8.017 -2.442 1.00 98.12 118 ALA A CA 1
ATOM 870 C C . ALA A 1 118 ? -3.441 -8.449 -1.693 1.00 98.12 118 ALA A C 1
ATOM 872 O O . ALA A 1 118 ? -3.760 -7.857 -0.659 1.00 98.12 118 ALA A O 1
ATOM 873 N N . PHE A 1 119 ? -4.133 -9.496 -2.153 1.00 97.44 119 PHE A N 1
ATOM 874 C CA . PHE A 1 119 ? -5.325 -10.003 -1.470 1.00 97.44 119 PHE A CA 1
ATOM 875 C C . PHE A 1 119 ? -5.030 -10.517 -0.061 1.00 97.44 119 PHE A C 1
ATOM 877 O O . PHE A 1 119 ? -5.819 -10.262 0.850 1.00 97.44 119 PHE A O 1
ATOM 884 N N . GLU A 1 120 ? -3.896 -11.190 0.147 1.00 97.12 120 GLU A N 1
ATOM 885 C CA . GLU A 1 120 ? -3.477 -11.624 1.484 1.00 97.12 120 GLU A CA 1
ATOM 886 C C . GLU A 1 120 ? -3.196 -10.417 2.398 1.00 97.12 120 GLU A C 1
ATOM 888 O O . GLU A 1 120 ? -3.638 -10.363 3.551 1.00 97.12 120 GLU A O 1
ATOM 893 N N . LEU A 1 121 ? -2.486 -9.413 1.880 1.00 97.31 121 LEU A N 1
ATOM 894 C CA . LEU A 1 121 ? -2.020 -8.265 2.658 1.00 97.31 121 LEU A CA 1
ATOM 895 C C . LEU A 1 121 ? -3.134 -7.256 2.976 1.00 97.31 121 LEU A C 1
ATOM 897 O O . LEU A 1 121 ? -3.117 -6.663 4.061 1.00 97.31 121 LEU A O 1
ATOM 901 N N . MET A 1 122 ? -4.122 -7.089 2.089 1.00 96.38 122 MET A N 1
ATOM 902 C CA . MET A 1 122 ? -5.277 -6.194 2.268 1.00 96.38 122 MET A CA 1
ATOM 903 C C . MET A 1 122 ? -6.108 -6.519 3.512 1.00 96.38 122 MET A C 1
ATOM 905 O O . MET A 1 122 ? -6.690 -5.613 4.110 1.00 96.38 122 MET A O 1
ATOM 909 N N . VAL A 1 123 ? -6.122 -7.783 3.952 1.00 92.75 123 VAL A N 1
ATOM 910 C CA . VAL A 1 123 ? -6.857 -8.219 5.154 1.00 92.75 123 VAL A CA 1
ATOM 911 C C . VAL A 1 123 ? -6.387 -7.472 6.406 1.00 92.75 123 VAL A C 1
ATOM 913 O O . VAL A 1 123 ? -7.179 -7.188 7.306 1.00 92.75 123 VAL A O 1
ATOM 916 N N . HIS A 1 124 ? -5.096 -7.146 6.475 1.00 91.00 124 HIS A N 1
ATOM 917 C CA . HIS A 1 124 ? -4.473 -6.561 7.663 1.00 91.00 124 HIS A CA 1
ATOM 918 C C . HIS A 1 124 ? -3.694 -5.270 7.392 1.00 91.00 124 HIS A C 1
ATOM 920 O O . HIS A 1 124 ? -3.074 -4.753 8.319 1.00 91.00 124 HIS A O 1
ATOM 926 N N . GLY A 1 125 ? -3.708 -4.757 6.158 1.00 93.62 125 GLY A N 1
ATOM 927 C CA . GLY A 1 125 ? -2.951 -3.562 5.778 1.00 93.62 125 GLY A CA 1
ATOM 928 C C . GLY A 1 125 ? -1.451 -3.754 5.960 1.00 93.62 125 GLY A C 1
ATOM 929 O O . GLY A 1 125 ? -0.787 -2.933 6.592 1.00 93.62 125 GLY A O 1
ATOM 930 N N . LYS A 1 126 ? -0.937 -4.904 5.517 1.00 95.06 126 LYS A N 1
ATOM 931 C CA . LYS A 1 126 ? 0.483 -5.246 5.632 1.00 95.06 126 LYS A CA 1
ATOM 932 C C . LYS A 1 126 ? 1.241 -4.881 4.362 1.00 95.06 126 LYS A C 1
ATOM 934 O O . LYS A 1 126 ? 0.658 -4.620 3.315 1.00 95.06 126 LYS A O 1
ATOM 939 N N . ASN A 1 127 ? 2.561 -4.910 4.466 1.00 96.44 127 ASN A N 1
ATOM 940 C CA . ASN A 1 127 ? 3.457 -4.803 3.331 1.00 96.44 127 ASN A CA 1
ATOM 941 C C . ASN A 1 127 ? 4.314 -6.065 3.195 1.00 96.44 127 ASN A C 1
ATOM 943 O O . ASN A 1 127 ? 4.505 -6.817 4.157 1.00 96.44 127 ASN A O 1
ATOM 947 N N . LYS A 1 128 ? 4.809 -6.311 1.984 1.00 97.12 128 LYS A N 1
ATOM 948 C CA . LYS A 1 128 ? 5.678 -7.450 1.691 1.00 97.12 128 LYS A CA 1
ATOM 949 C C . LYS A 1 128 ? 6.636 -7.112 0.564 1.00 97.12 128 LYS A C 1
ATOM 951 O O . LYS A 1 128 ? 6.243 -6.561 -0.458 1.00 97.12 128 LYS A O 1
ATOM 956 N N . TYR A 1 129 ? 7.890 -7.490 0.752 1.00 95.50 129 TYR A N 1
ATOM 957 C CA . TYR A 1 129 ? 8.880 -7.536 -0.311 1.00 95.50 129 TYR A CA 1
ATOM 958 C C . TYR A 1 129 ? 8.955 -8.969 -0.839 1.00 95.50 129 TYR A C 1
ATOM 960 O O . TYR A 1 129 ? 9.094 -9.910 -0.053 1.00 95.50 129 TYR A O 1
ATOM 968 N N . VAL A 1 130 ? 8.829 -9.132 -2.152 1.00 95.62 130 VAL A N 1
ATOM 969 C CA . VAL A 1 130 ? 8.723 -10.433 -2.812 1.00 95.62 130 VAL A CA 1
ATOM 970 C C . VAL A 1 130 ? 9.862 -10.594 -3.805 1.00 95.62 130 VAL A C 1
ATOM 972 O O . VAL A 1 130 ? 10.114 -9.709 -4.619 1.00 95.62 130 VAL A O 1
ATOM 975 N N . VAL A 1 131 ? 10.521 -11.752 -3.746 1.00 94.00 131 VAL A N 1
ATOM 976 C CA . VAL A 1 131 ? 11.519 -12.189 -4.727 1.00 94.00 131 VAL A CA 1
ATOM 977 C C . VAL A 1 131 ? 10.970 -13.419 -5.432 1.00 94.00 131 VAL A C 1
ATOM 979 O O . VAL A 1 131 ? 10.709 -14.447 -4.808 1.00 94.00 131 VAL A O 1
ATOM 982 N N . THR A 1 132 ? 10.774 -13.304 -6.736 1.00 91.19 132 THR A N 1
ATOM 983 C CA . THR A 1 132 ? 10.226 -14.378 -7.568 1.00 91.19 132 THR A CA 1
ATOM 984 C C . THR A 1 132 ? 11.303 -15.387 -7.966 1.00 91.19 132 THR A C 1
ATOM 986 O O . THR A 1 132 ? 12.501 -15.103 -7.925 1.00 91.19 132 THR A O 1
ATOM 989 N N . GLY A 1 133 ? 10.887 -16.566 -8.436 1.00 87.50 133 GLY A N 1
ATOM 990 C CA . GLY A 1 133 ? 11.816 -17.581 -8.948 1.00 87.50 133 GLY A CA 1
ATOM 991 C C . GLY A 1 133 ? 12.634 -17.137 -10.172 1.00 87.50 133 GLY A C 1
ATOM 992 O O . GLY A 1 133 ? 13.693 -17.702 -10.427 1.00 87.50 133 GLY A O 1
ATOM 993 N N . SER A 1 134 ? 12.181 -16.113 -10.908 1.00 86.00 134 SER A N 1
ATOM 994 C CA . SER A 1 134 ? 12.912 -15.508 -12.034 1.00 86.00 134 SER A CA 1
ATOM 995 C C . SER A 1 134 ? 13.910 -14.422 -11.604 1.00 86.00 134 SER A C 1
ATOM 997 O O . SER A 1 134 ? 14.592 -13.836 -12.449 1.00 86.00 134 SER A O 1
ATOM 999 N N . GLY A 1 135 ? 13.995 -14.134 -10.300 1.00 89.12 135 GLY A N 1
ATOM 1000 C CA . GLY A 1 135 ? 14.845 -13.089 -9.733 1.00 89.12 135 GLY A CA 1
ATOM 1001 C C . GLY A 1 135 ? 14.270 -11.676 -9.844 1.00 89.12 135 GLY A C 1
ATOM 1002 O O . GLY A 1 135 ? 14.971 -10.726 -9.514 1.00 89.12 135 GLY A O 1
ATOM 1003 N N . ALA A 1 136 ? 13.024 -11.513 -10.307 1.00 92.00 136 ALA A N 1
ATOM 1004 C CA . ALA A 1 136 ? 12.335 -10.229 -10.213 1.00 92.00 136 ALA A CA 1
ATOM 1005 C C . ALA A 1 136 ? 11.945 -9.946 -8.758 1.00 92.00 136 ALA A C 1
ATOM 1007 O O . ALA A 1 136 ? 11.527 -10.857 -8.037 1.00 92.00 136 ALA A O 1
ATOM 1008 N N . GLU A 1 137 ? 12.046 -8.683 -8.364 1.00 93.81 137 GLU A N 1
ATOM 1009 C CA . GLU A 1 137 ? 11.786 -8.202 -7.014 1.00 93.81 137 GLU A CA 1
ATOM 1010 C C . GLU A 1 137 ? 10.716 -7.108 -7.070 1.00 93.81 137 GLU A C 1
ATOM 1012 O O . GLU A 1 137 ? 10.845 -6.145 -7.833 1.00 93.81 137 GLU A O 1
ATOM 1017 N N . TYR A 1 138 ? 9.674 -7.219 -6.251 1.00 95.75 138 TYR A N 1
ATOM 1018 C CA . TYR A 1 138 ? 8.639 -6.193 -6.127 1.00 95.75 138 TYR A CA 1
ATOM 1019 C C . TYR A 1 138 ? 8.218 -6.002 -4.670 1.00 95.75 138 TYR A C 1
ATOM 1021 O O . TYR A 1 138 ? 8.406 -6.873 -3.819 1.00 95.75 138 TYR A O 1
ATOM 1029 N N . PHE A 1 139 ? 7.664 -4.833 -4.374 1.00 97.12 139 PHE A N 1
ATOM 1030 C CA . PHE A 1 139 ? 7.159 -4.476 -3.056 1.00 97.12 139 PHE A CA 1
ATOM 1031 C C . PHE A 1 139 ? 5.661 -4.218 -3.139 1.00 97.12 139 PHE A C 1
ATOM 1033 O O . PHE A 1 139 ? 5.224 -3.471 -4.010 1.00 97.12 139 PHE A O 1
ATOM 1040 N N . VAL A 1 140 ? 4.887 -4.842 -2.254 1.00 98.19 140 VAL A N 1
ATOM 1041 C CA . VAL A 1 140 ? 3.437 -4.660 -2.155 1.00 98.19 140 VAL A CA 1
ATOM 1042 C C . VAL A 1 140 ? 3.120 -3.940 -0.859 1.00 98.19 140 VAL A C 1
ATOM 1044 O O . VAL A 1 140 ? 3.501 -4.395 0.221 1.00 98.19 140 VAL A O 1
ATOM 1047 N N . GLU A 1 141 ? 2.384 -2.845 -0.969 1.00 97.69 141 GLU A N 1
ATOM 1048 C CA . GLU A 1 141 ? 1.833 -2.091 0.149 1.00 97.69 141 GLU A CA 1
ATOM 1049 C C . GLU A 1 141 ? 0.318 -2.206 0.113 1.00 97.69 141 GLU A C 1
ATOM 1051 O O . GLU A 1 141 ? -0.302 -1.765 -0.852 1.00 97.69 141 GLU A O 1
ATOM 1056 N N . ALA A 1 142 ? -0.288 -2.797 1.142 1.00 97.94 142 ALA A N 1
ATOM 1057 C CA . ALA A 1 142 ? -1.736 -2.849 1.259 1.00 97.94 142 ALA A CA 1
ATOM 1058 C C . ALA A 1 142 ? -2.248 -1.825 2.273 1.00 97.94 142 ALA A C 1
ATOM 1060 O O . ALA A 1 142 ? -1.734 -1.690 3.385 1.00 97.94 142 ALA A O 1
ATOM 1061 N N . TYR A 1 143 ? -3.321 -1.146 1.894 1.00 97.19 143 TYR A N 1
ATOM 1062 C CA . TYR A 1 143 ? -3.964 -0.081 2.639 1.00 97.19 143 TYR A CA 1
ATOM 1063 C C . TYR A 1 143 ? -5.381 -0.528 2.993 1.00 97.19 143 TYR A C 1
ATOM 1065 O O . TYR A 1 143 ? -6.170 -0.915 2.132 1.00 97.19 143 TYR A O 1
ATOM 1073 N N . THR A 1 144 ? -5.697 -0.510 4.284 1.00 95.62 144 THR A N 1
ATOM 1074 C CA . THR A 1 144 ? -7.007 -0.908 4.807 1.00 95.62 144 THR A CA 1
ATOM 1075 C C . THR A 1 144 ? -7.364 -0.063 6.019 1.00 95.62 144 THR A C 1
ATOM 1077 O O . THR A 1 144 ? -6.535 0.676 6.561 1.00 95.62 144 THR A O 1
ATOM 1080 N N . THR A 1 145 ? -8.605 -0.186 6.473 1.00 93.56 145 THR A N 1
ATOM 1081 C CA . THR A 1 145 ? -9.078 0.534 7.648 1.00 93.56 145 THR A CA 1
ATOM 1082 C C . THR A 1 145 ? -8.322 0.065 8.897 1.00 93.56 145 THR A C 1
ATOM 1084 O O . THR A 1 145 ? -8.242 -1.143 9.141 1.00 93.56 145 THR A O 1
ATOM 1087 N N . PRO A 1 146 ? -7.799 0.984 9.735 1.00 87.31 146 PRO A N 1
ATOM 1088 C CA . PRO A 1 146 ? -7.141 0.616 10.981 1.00 87.31 146 PRO A CA 1
ATOM 1089 C C . PRO A 1 146 ? -8.038 -0.263 11.862 1.00 87.31 146 PRO A C 1
ATOM 1091 O O . PRO A 1 146 ? -9.256 -0.044 11.912 1.00 87.31 146 PRO A O 1
ATOM 1094 N N . PRO A 1 147 ? -7.463 -1.224 12.606 1.00 89.75 147 PRO A N 1
ATOM 1095 C CA . PRO A 1 147 ? -8.244 -2.167 13.390 1.00 89.75 147 PRO A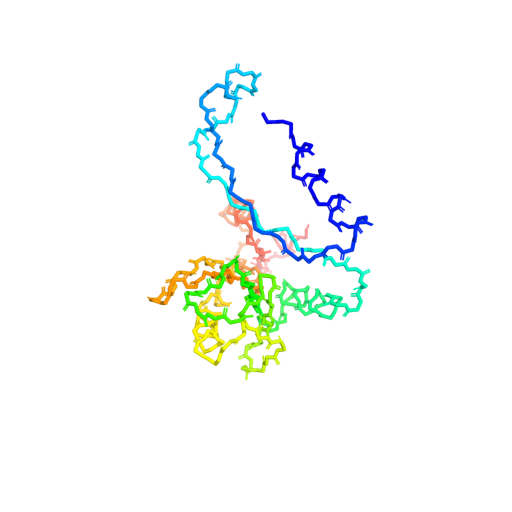 CA 1
ATOM 1096 C C . PRO A 1 147 ? -9.111 -1.437 14.421 1.00 89.75 147 PRO A C 1
ATOM 1098 O O . PRO A 1 147 ? -8.652 -0.557 15.156 1.00 89.75 147 PRO A O 1
ATOM 1101 N N . GLN A 1 148 ? -10.388 -1.809 14.481 1.00 91.19 148 GLN A N 1
ATOM 1102 C CA . GLN A 1 148 ? -11.350 -1.223 15.408 1.00 91.19 148 GLN A CA 1
ATOM 1103 C C . GLN A 1 148 ? -11.427 -2.046 16.696 1.00 91.19 148 GLN A C 1
ATOM 1105 O O . GLN A 1 148 ? -11.531 -3.270 16.656 1.00 91.19 148 GLN A O 1
ATOM 1110 N N . LEU A 1 149 ? -11.422 -1.367 17.845 1.00 94.38 149 LEU A N 1
ATOM 1111 C CA . LEU A 1 149 ? -11.645 -1.986 19.152 1.00 94.38 149 LEU A CA 1
ATOM 1112 C C . LEU A 1 149 ? -12.882 -1.372 19.802 1.00 94.38 149 LEU A C 1
ATOM 1114 O O . LEU A 1 149 ? -12.877 -0.192 20.147 1.00 94.38 149 LEU A O 1
ATOM 1118 N N . VAL A 1 150 ? -13.925 -2.177 19.999 1.00 95.19 150 VAL A N 1
ATOM 1119 C CA . VAL A 1 150 ? -15.142 -1.766 20.711 1.00 95.19 150 VAL A CA 1
ATOM 1120 C C . VAL A 1 150 ? -15.087 -2.291 22.145 1.00 95.19 150 VAL A C 1
ATOM 1122 O O . VAL A 1 150 ? -15.097 -3.496 22.379 1.00 95.19 150 VAL A O 1
ATOM 1125 N N . LEU A 1 151 ? -15.021 -1.377 23.109 1.00 94.50 151 LEU A N 1
ATOM 1126 C CA . LEU A 1 151 ? -15.024 -1.654 24.541 1.00 94.50 151 LEU A CA 1
ATOM 1127 C C . LEU A 1 151 ? -16.441 -1.475 25.095 1.00 94.50 151 LEU A C 1
ATOM 1129 O O . LEU A 1 151 ? -16.950 -0.356 25.187 1.00 94.50 151 LEU A O 1
ATOM 1133 N N . CYS A 1 152 ? -17.069 -2.585 25.472 1.00 94.06 152 CYS A N 1
ATOM 1134 C CA . CYS A 1 152 ? -18.404 -2.602 26.065 1.00 94.06 152 CYS A CA 1
ATOM 1135 C C . CYS A 1 152 ? -18.310 -2.444 27.591 1.00 94.06 152 CYS A C 1
ATOM 1137 O O . CYS A 1 152 ? -17.969 -3.383 28.307 1.00 94.06 152 CYS A O 1
ATOM 1139 N N . GLY A 1 153 ? -18.608 -1.241 28.072 1.00 91.75 153 GLY A N 1
ATOM 1140 C CA . GLY A 1 153 ? -18.540 -0.788 29.457 1.00 91.75 153 GLY A CA 1
ATOM 1141 C C . GLY A 1 153 ? -17.440 0.258 29.645 1.00 91.75 153 GLY A C 1
ATOM 1142 O O . GLY A 1 153 ? -16.269 -0.022 29.419 1.00 91.75 153 GLY A O 1
ATOM 1143 N N . GLY A 1 154 ? -17.775 1.453 30.123 1.00 90.06 154 GLY A N 1
ATOM 1144 C CA . GLY A 1 154 ? -16.862 2.567 30.411 1.00 90.06 154 GLY A CA 1
ATOM 1145 C C . GLY A 1 154 ? -16.261 2.534 31.822 1.00 90.06 154 GLY A C 1
ATOM 1146 O O . GLY A 1 154 ? -15.860 3.564 32.361 1.00 90.06 154 GLY A O 1
ATOM 1147 N N . GLY A 1 155 ? -16.216 1.353 32.444 1.00 90.19 155 GLY A N 1
ATOM 1148 C CA . GLY A 1 155 ? -15.641 1.148 33.773 1.00 90.19 155 GLY A CA 1
ATOM 1149 C C . GLY A 1 155 ? -14.109 1.265 33.819 1.00 90.19 155 GLY A C 1
ATOM 1150 O O . GLY A 1 155 ? -13.439 1.556 32.827 1.00 90.19 155 GLY A O 1
ATOM 1151 N N . HIS A 1 156 ? -13.535 0.990 34.995 1.00 91.31 156 HIS A N 1
ATOM 1152 C CA . HIS A 1 156 ? -12.093 1.121 35.250 1.00 91.31 156 HIS A CA 1
ATOM 1153 C C . HIS A 1 156 ? -11.220 0.299 34.284 1.00 91.31 156 HIS A C 1
ATOM 1155 O O . HIS A 1 156 ? -10.161 0.772 33.885 1.00 91.31 156 HIS A O 1
ATOM 1161 N N . VAL A 1 157 ? -11.686 -0.879 33.853 1.00 93.25 157 VAL A N 1
ATOM 1162 C CA . VAL A 1 157 ? -10.980 -1.734 32.885 1.00 93.25 157 VAL A CA 1
ATOM 1163 C C . VAL A 1 157 ? -10.823 -1.029 31.535 1.00 93.25 157 VAL A C 1
ATOM 1165 O O . VAL A 1 157 ? -9.703 -0.812 31.078 1.00 93.25 157 VAL A O 1
ATOM 1168 N N . SER A 1 158 ? -11.923 -0.594 30.916 1.00 93.56 158 SER A N 1
ATOM 1169 C CA . SER A 1 158 ? -11.881 0.083 29.613 1.00 93.56 158 SER A CA 1
ATOM 1170 C C . SER A 1 158 ? -11.144 1.417 29.665 1.00 93.56 158 SER A C 1
ATOM 1172 O O . SER A 1 158 ? -10.454 1.770 28.711 1.00 93.56 158 SER A O 1
ATOM 1174 N N . LYS A 1 159 ? -11.204 2.125 30.802 1.00 90.81 159 LYS A N 1
ATOM 1175 C CA . LYS A 1 159 ? -10.422 3.347 31.037 1.00 90.81 159 LYS A CA 1
ATOM 1176 C C . LYS A 1 159 ? -8.909 3.097 30.991 1.00 90.81 159 LYS A C 1
ATOM 1178 O O . LYS A 1 159 ? -8.172 3.968 30.539 1.00 90.81 159 LYS A O 1
ATOM 1183 N N . SER A 1 160 ? -8.450 1.926 31.432 1.00 93.88 160 SER A N 1
ATOM 1184 C CA . SER A 1 160 ? -7.040 1.522 31.357 1.00 93.88 160 SER A CA 1
ATOM 1185 C C . SER A 1 160 ? -6.654 0.947 29.991 1.00 93.88 160 SER A C 1
ATOM 1187 O O . SER A 1 160 ? -5.535 1.171 29.538 1.00 93.88 160 SER A O 1
ATOM 1189 N N . ILE A 1 161 ? -7.565 0.234 29.320 1.00 94.94 161 ILE A N 1
ATOM 1190 C CA . ILE A 1 161 ? -7.298 -0.389 28.013 1.00 94.94 161 ILE A CA 1
ATOM 1191 C C . ILE A 1 161 ? -7.274 0.648 26.886 1.00 94.94 161 ILE A C 1
ATOM 1193 O O . ILE A 1 161 ? -6.397 0.585 26.026 1.00 94.94 161 ILE A O 1
ATOM 1197 N N . ALA A 1 162 ? -8.203 1.608 26.873 1.00 93.88 162 ALA A N 1
ATOM 1198 C CA . ALA A 1 162 ? -8.365 2.534 25.752 1.00 93.88 162 ALA A CA 1
ATOM 1199 C C . ALA A 1 162 ? -7.085 3.326 25.393 1.00 93.88 162 ALA A C 1
ATOM 1201 O O . ALA A 1 162 ? -6.764 3.390 24.205 1.00 93.88 162 ALA A O 1
ATOM 1202 N N . PRO A 1 163 ? -6.305 3.878 26.350 1.00 93.56 163 PRO A N 1
ATOM 1203 C CA . PRO A 1 163 ? -5.047 4.555 26.033 1.00 93.56 163 PRO A CA 1
ATOM 1204 C C . PRO A 1 163 ? -3.997 3.618 25.427 1.00 93.56 163 PRO A C 1
ATOM 1206 O O . PRO A 1 163 ? -3.328 3.999 24.473 1.00 93.56 163 PRO A O 1
ATOM 1209 N N . LEU A 1 164 ? -3.880 2.388 25.940 1.00 95.62 164 LEU A N 1
ATOM 1210 C CA . LEU A 1 164 ? -2.940 1.390 25.419 1.00 95.62 164 LEU A CA 1
ATOM 1211 C C . LEU A 1 164 ? -3.314 0.979 23.994 1.00 95.62 164 LEU A C 1
ATOM 1213 O O . LEU A 1 164 ? -2.467 0.988 23.107 1.00 95.62 164 LEU A O 1
ATOM 1217 N N . ALA A 1 165 ? -4.593 0.687 23.759 1.00 94.50 165 ALA A N 1
ATOM 1218 C CA . ALA A 1 165 ? -5.096 0.332 22.439 1.00 94.50 165 ALA A CA 1
ATOM 1219 C C . ALA A 1 165 ? -4.893 1.468 21.426 1.00 94.50 165 ALA A C 1
ATOM 1221 O O . ALA A 1 165 ? -4.465 1.219 20.301 1.00 94.50 165 ALA A O 1
ATOM 1222 N N . LYS A 1 166 ? -5.114 2.725 21.832 1.00 92.19 166 LYS A N 1
ATOM 1223 C CA . LYS A 1 166 ? -4.839 3.890 20.980 1.00 92.19 166 LYS A CA 1
ATOM 1224 C C . LYS A 1 166 ? -3.353 4.001 20.622 1.00 92.19 166 LYS A C 1
ATOM 1226 O O . LYS A 1 166 ? -3.039 4.260 19.466 1.00 92.19 166 LYS A O 1
ATOM 1231 N N . THR A 1 167 ? -2.448 3.771 21.577 1.00 93.56 167 THR A N 1
ATOM 1232 C CA . THR A 1 167 ? -0.994 3.742 21.321 1.00 93.56 167 THR A CA 1
ATOM 1233 C C . THR A 1 167 ? -0.600 2.629 20.348 1.00 93.56 167 THR A C 1
ATOM 1235 O O . THR A 1 167 ? 0.324 2.804 19.564 1.00 93.56 167 THR A O 1
ATOM 1238 N N . LEU A 1 168 ? -1.324 1.510 20.355 1.00 92.31 168 LEU A N 1
ATOM 1239 C CA . LEU A 1 168 ? -1.138 0.400 19.415 1.00 92.31 168 LEU A CA 1
ATOM 1240 C C . LEU A 1 168 ? -1.799 0.637 18.041 1.00 92.31 168 LEU A C 1
ATOM 1242 O O . LEU A 1 168 ? -1.797 -0.264 17.209 1.00 92.31 168 LEU A O 1
ATOM 1246 N N . GLY A 1 169 ? -2.372 1.821 17.793 1.00 89.06 169 GLY A N 1
ATOM 1247 C CA . GLY A 1 169 ? -2.965 2.188 16.503 1.00 89.06 169 GLY A CA 1
ATOM 1248 C C . GLY A 1 169 ? -4.421 1.755 16.307 1.00 89.06 169 GLY A C 1
ATOM 1249 O O . GLY A 1 169 ? -4.950 1.898 15.206 1.00 89.06 169 GLY A O 1
ATOM 1250 N N . PHE A 1 170 ? -5.101 1.258 17.346 1.00 91.94 170 PHE A N 1
ATOM 1251 C CA . PHE A 1 170 ? -6.516 0.899 17.234 1.00 91.94 170 PHE A CA 1
ATOM 1252 C C . PHE A 1 170 ? -7.413 2.136 17.172 1.00 91.94 170 PHE A C 1
ATOM 1254 O O . PHE A 1 170 ? -7.260 3.098 17.934 1.00 91.94 170 PHE A O 1
ATOM 1261 N N . ARG A 1 171 ? -8.458 2.052 16.347 1.00 90.38 171 ARG A N 1
ATOM 1262 C CA . ARG A 1 171 ? -9.606 2.958 16.407 1.00 90.38 171 ARG A CA 1
ATOM 1263 C C . ARG A 1 171 ? -10.543 2.490 17.523 1.00 90.38 171 ARG A C 1
ATOM 1265 O O . ARG A 1 171 ? -11.332 1.564 17.343 1.00 90.38 171 ARG A O 1
ATOM 1272 N N . VAL A 1 172 ? -10.419 3.110 18.696 1.00 93.25 172 VAL A N 1
ATOM 1273 C CA . VAL A 1 172 ? -11.135 2.696 19.914 1.00 93.25 172 VAL A CA 1
ATOM 1274 C C . VAL A 1 172 ? -12.509 3.361 20.017 1.00 93.25 172 VAL A C 1
ATOM 1276 O O . VAL A 1 172 ? -12.622 4.584 19.949 1.00 93.25 172 VAL A O 1
ATOM 1279 N N . PHE A 1 173 ? -13.537 2.554 20.263 1.00 92.88 173 PHE A N 1
ATOM 1280 C CA . PHE A 1 173 ? -14.879 2.982 20.649 1.00 92.88 173 PHE A CA 1
ATOM 1281 C C . PHE A 1 173 ? -15.187 2.449 22.045 1.00 92.88 173 PHE A C 1
ATOM 1283 O O . PHE A 1 173 ? -14.924 1.286 22.331 1.00 92.88 173 PHE A O 1
ATOM 1290 N N . VAL A 1 174 ? -15.763 3.278 22.912 1.00 92.94 174 VAL A N 1
ATOM 1291 C CA . VAL A 1 174 ? -16.250 2.856 24.232 1.00 92.94 174 VAL A CA 1
ATOM 1292 C C . VAL A 1 174 ? -17.752 3.087 24.266 1.00 92.94 174 VAL A C 1
ATOM 1294 O O . VAL A 1 174 ? -18.215 4.177 23.935 1.00 92.94 174 VAL A O 1
ATOM 1297 N N . THR A 1 175 ? -18.511 2.067 24.646 1.00 93.19 175 THR A N 1
ATOM 1298 C CA . THR A 1 175 ? -19.965 2.152 24.811 1.00 93.19 175 THR A CA 1
ATOM 1299 C C . THR A 1 175 ? -20.339 1.772 26.237 1.00 93.19 175 THR A C 1
ATOM 1301 O O . THR A 1 175 ? -19.763 0.847 26.796 1.00 93.19 175 THR A O 1
ATOM 1304 N N . ASP A 1 176 ? -21.259 2.503 26.853 1.00 91.94 176 ASP A N 1
ATOM 1305 C CA . ASP A 1 176 ? -21.819 2.203 28.173 1.00 91.94 176 ASP A CA 1
ATOM 1306 C C . ASP A 1 176 ? -23.263 2.720 28.182 1.00 91.94 176 ASP A C 1
ATOM 1308 O O . ASP A 1 176 ? -23.557 3.755 27.579 1.00 91.94 176 ASP A O 1
ATOM 1312 N N . ASP A 1 177 ? -24.176 2.000 28.823 1.00 90.81 177 ASP A N 1
ATOM 1313 C CA . ASP A 1 177 ? -25.580 2.395 28.954 1.00 90.81 177 ASP A CA 1
ATOM 1314 C C . ASP A 1 177 ? -25.770 3.523 29.981 1.00 90.81 177 ASP A C 1
ATOM 1316 O O . ASP A 1 177 ? -26.754 4.268 29.934 1.00 90.81 177 ASP A O 1
ATOM 1320 N N . ARG A 1 178 ? -24.803 3.713 30.883 1.00 88.62 178 ARG A N 1
ATOM 1321 C CA . ARG A 1 178 ? -24.808 4.788 31.874 1.00 88.62 178 ARG A CA 1
ATOM 1322 C C . ARG A 1 178 ? -24.205 6.055 31.273 1.00 88.62 178 ARG A C 1
ATOM 1324 O O . ARG A 1 178 ? -23.009 6.132 30.979 1.00 88.62 178 ARG A O 1
ATOM 1331 N N . GLN A 1 179 ? -25.017 7.110 31.189 1.00 83.12 179 GLN A N 1
ATOM 1332 C CA . GLN A 1 179 ? -24.606 8.422 30.659 1.00 83.12 179 GLN A CA 1
ATOM 1333 C C . GLN A 1 179 ? -23.363 9.019 31.334 1.00 83.12 179 GLN A C 1
ATOM 1335 O O . GLN A 1 179 ? -22.656 9.819 30.728 1.00 83.12 179 GLN A O 1
ATOM 1340 N N . GLU A 1 180 ? -23.091 8.683 32.594 1.00 83.31 180 GLU A N 1
ATOM 1341 C CA . GLU A 1 180 ? -21.910 9.167 33.313 1.00 83.31 180 GLU A CA 1
ATOM 1342 C C . GLU A 1 180 ? -20.586 8.595 32.780 1.00 83.31 180 GLU A C 1
ATOM 1344 O O . GLU A 1 180 ? -19.568 9.282 32.868 1.00 83.31 180 GLU A O 1
ATOM 1349 N N . PHE A 1 181 ? -20.616 7.401 32.176 1.00 76.81 181 PHE A N 1
ATOM 1350 C CA . PHE A 1 181 ? -19.457 6.713 31.597 1.00 76.81 181 PHE A CA 1
ATOM 1351 C C . PHE A 1 181 ? -19.381 6.832 30.067 1.00 76.81 181 PHE A C 1
ATOM 1353 O O . PHE A 1 181 ? -18.299 6.703 29.499 1.00 76.81 181 PHE A O 1
ATOM 1360 N N . ALA A 1 182 ? -20.496 7.135 29.398 1.00 74.88 182 ALA A N 1
ATOM 1361 C CA . ALA A 1 182 ? -20.577 7.365 27.954 1.00 74.88 182 ALA A CA 1
ATOM 1362 C C . ALA A 1 182 ? -20.378 8.849 27.580 1.00 74.88 182 ALA A C 1
ATOM 1364 O O . ALA A 1 182 ? -21.206 9.454 26.895 1.00 74.88 182 ALA A O 1
ATOM 1365 N N . LYS A 1 183 ? -19.291 9.463 28.065 1.00 66.81 183 LYS A N 1
ATOM 1366 C CA . LYS A 1 183 ? -18.927 10.859 27.760 1.00 66.81 183 LYS A CA 1
ATOM 1367 C C . LYS A 1 183 ? -17.695 10.916 26.859 1.00 66.81 183 LYS A C 1
ATOM 1369 O O . LYS A 1 183 ? -16.851 10.027 26.905 1.00 66.81 183 LYS A O 1
ATOM 1374 N N . ARG A 1 184 ? -17.663 11.945 26.012 1.00 59.41 184 ARG A N 1
ATOM 1375 C CA . ARG A 1 184 ? -16.691 12.128 24.929 1.00 59.41 184 ARG A CA 1
ATOM 1376 C C . ARG A 1 184 ? -15.320 12.574 25.429 1.00 59.41 184 ARG A C 1
ATOM 1378 O O . ARG A 1 184 ? -15.289 13.355 26.405 1.00 59.41 184 ARG A O 1
#

Organism: Geodia barretti (NCBI:txid519541)

InterPro domains:
  IPR003777 XdhC- CoxI [PF02625] (70-128)
  IPR052698 Molybdenum Cofactor Utilization and Processing [PTHR30388] (59-183)

Foldseek 3Di:
DPPVPVVVVLVVCLVVVHAKDKDKDFPDPVNCVPPVDDDTDIDIDTRGDDNDCVVCVVVVVQLVCQQVAHFKKKKKFWCFDFPPAPFDHRFIWIATPVGDIDTDSRDPVRRVVLNVVQNVCQVAQDKDWDQDPRRTIMIMTMGHHFAEDEAEDLDPVCVVVVVVCVVVRYNYHYDYPDPVSNDD